Protein 3HI2 (pdb70)

Secondary structure (DSSP, 8-state):
-B-TTTS-SBEEEEEEEEEEEETTEEEEEEEEEEEEESSSS-EEE-HHHHHHHHHHHHHHHHHHHT----/-EESS-SS-HHHHHHHHHTT-EEEEHHHHHHHHHTT--HHHHHHHHHT--GGGEEEEE--STTTT--EEEE--EETTEE--EEEEEETTEEEEEE--/-B-TTTSSSBEEEEEEEEE--EEEEEEEEEESSSS-EEE-HHHHHHHHHHHHHHHHHH-/-BSS-SS-HHHHHHHHHTT-EEEEHHHHHHHHHTT--HHHHHHHHHH--GGGEEEEE------EEEE--EETTEE--EEEEEETTEEEEE-

GO terms:
  GO:0005515 protein binding (F, IPI)
  GO:0042803 protein homodimerization activity (F, IDA)
  GO:0043565 sequence-specific DNA binding (F, IDA)
  GO:0006355 regulation of DNA-templated transcription (P, IMP)
  GO:0044010 single-species biofilm formation (P, IDA)

Nearest PDB structures (foldseek):
  3hi2-assembly1_B  TM=1.010E+00  e=3.540E-19  Escherichia coli K-12
  3hi2-assembly2_D  TM=9.977E-01  e=2.434E-15  Escherichia coli K-12
  3hi2-assembly2_D  TM=1.011E+00  e=3.649E-18  Escherichia coli K-12
  3hi2-assembly1_B  TM=9.977E-01  e=2.054E-15  Escherichia 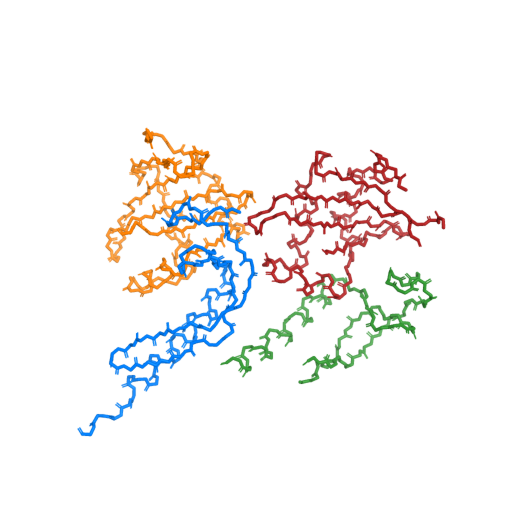coli K-12
  5fgo-assembly3_F  TM=7.637E-01  e=2.219E+00  Drosophila melanogaster

CATH classification: 3.10.20.860

B-factor: mean 16.91, std 6.76, range [2.0, 49.5]

Organism: Escherichia coli (strain K12) (NCBI:txid83333)

Sequence (317 aa):
MKCPVCHQGEMMVSGIKDIPYTFRGRKTVLKGIHGLYCVHCEESIMNKEESDAFMAQVKKAFRASVNAETVAMEKRTPHTRLSQVKKLVNAGQVRTTRSALLNADELGLDFDGMCNVIIGLSESDFYKSMTTYSDHHTIWQDVYRPRLVTGQVVYLKIITVIHDVLIVSFKEMKCPVCHQGEMVSGIKDIPYTVLKGIHGLYCVHCEESIMNKEESDAFMAQVKAFRASVNEKRTPHTRLSQVKKLVNAGQVRTTRSALLNADELGLDFDGMCNVIIGLSESDFYKSMTTHTIWQDVYRPRLVTGQVYLKITVIHDVLIVSF

Solvent-accessible surface area: 16563 Å² total; per-residue (Å²): 28,74,1,9,45,34,29,96,5,93,3,82,30,19,94,84,81,15,102,27,95,36,180,69,100,159,39,64,8,107,20,8,29,1,1,12,4,105,114,39,137,17,0,0,0,25,92,86,21,0,57,53,2,19,62,43,0,102,65,34,40,65,72,16,86,93,82,116,124,140,86,99,107,216,88,54,109,9,144,19,86,34,0,55,139,10,12,117,70,58,58,9,18,2,0,36,53,1,2,47,64,0,24,149,50,69,32,86,10,61,11,7,20,94,15,0,62,55,4,57,142,105,29,33,86,44,0,29,11,35,186,52,12,101,116,55,39,9,2,0,1,90,7,188,49,170,58,31,85,9,70,3,12,2,11,40,14,100,89,14,0,3,2,7,22,68,157,58,55,1,33,89,31,98,138,6,102,11,83,90,24,98,52,94,18,103,94,78,86,7,57,36,3,98,4,51,28,11,108,124,38,156,18,0,2,0,47,89,140,39,0,56,56,3,21,62,62,0,50,65,60,68,72,93,100,69,107,59,93,97,55,118,19,116,21,83,81,0,48,89,12,13,114,66,53,76,2,68,0,6,35,57,3,3,48,74,0,21,63,33,27,27,84,12,69,16,1,19,83,14,0,60,58,5,56,144,103,31,31,99,38,1,54,51,114,201,114,88,62,36,2,5,1,88,8,149,29,5,18,24,80,12,83,0,57,2,17,44,24,158,103,37,0,6,1,30,30

Foldseek 3Di:
DADPPPRPFFWAWDFDFDWDDDPHDIDTRGGQTFTAGPPDGDTDDDDVSVVSVVVSVVVVVVVVVPDDDD/DKDPDDPDPLVLVLVLLVVVLEDEDPQQQVVCVVLVAHPVRVSVVSNPDDPVQWDIWDDDPVGRVWIWTWGWDQDPSGTFIWTWTADPSHIYIYGDD/DADPPPRPFDWQWDFDFDPPVIRGGQTFTAGPPDGDTDDDPVRVVVVVVSVVVVVVVVD/DAAADPDDLVLVLVLLVVVQEDEDPVQQVVCVVVVAHPVNLSVVSVVDDPVQWDGWDDCPPWIWTWGWDQDPSGTDIKIWTADPSHIYIGD

InterPro domains:
  IPR001387 Cro/C1-type, helix-turn-helix domain [PS50943] (74-127)
  IPR001387 Cro/C1-type, helix-turn-helix domain [SM00530] (73-127)
  IPR001387 Cro/C1-type, helix-turn-helix domain [cd00093] (72-127)
  IPR010982 Lambda repressor-like, DNA-binding domain superfamily [G3DSA:1.10.260.40] (63-131)
  IPR010982 Lambda repressor-like, DNA-binding domain superfamily [SSF47413] (69-126)
  IPR022452 Antitoxin MqsA [TIGR03830] (3-131)
  IPR022453 Zinc finger, MqsA-type [TIGR03831] (3-47)
  IPR032758 Antitoxin MqsA/HigA-2 [PF15731] (1-131)
  IPR052359 Bacterial HTH-type regulators and antitoxins [PTHR36511] (16-131)

Structure (mmCIF, N/CA/C/O backbone):
data_3HI2
#
_entry.id   3HI2
#
_cell.length_a   63.234
_cell.length_b   63.234
_cell.length_c   194.886
_cell.angle_alpha   90.00
_cell.angle_beta   90.00
_cell.angle_gamma   90.00
#
_symmetry.space_group_name_H-M   'P 41 21 2'
#
loop_
_entity.id
_entity.type
_entity.pdbx_description
1 polymer 'HTH-type transcriptional regulator mqsA(ygiT)'
2 polymer 'Motility quorum-sensing regulator mqsR'
3 non-polymer 'ZINC ION'
4 non-polymer GLYCEROL
5 water water
#
loop_
_atom_site.group_PDB
_atom_site.id
_atom_site.type_symbol
_atom_site.label_atom_id
_atom_site.label_alt_id
_atom_site.label_comp_id
_atom_site.label_asym_id
_atom_site.label_entity_id
_atom_site.label_seq_id
_atom_site.pdbx_PDB_ins_code
_atom_site.Cartn_x
_atom_site.Cartn_y
_atom_site.Cartn_z
_atom_site.occupancy
_atom_site.B_iso_or_equiv
_atom_site.auth_seq_id
_atom_site.auth_comp_id
_atom_site.auth_asym_id
_atom_site.auth_atom_id
_atom_site.pdbx_PDB_model_num
ATOM 1 N N . MET A 1 1 ? -0.194 -28.802 -24.340 1.00 16.67 1 MET A N 1
ATOM 2 C CA . MET A 1 1 ? 0.342 -27.457 -24.661 1.00 16.93 1 MET A CA 1
ATOM 3 C C . MET A 1 1 ? 1.666 -27.246 -23.957 1.00 17.93 1 MET A C 1
ATOM 4 O O . MET A 1 1 ? 1.950 -27.899 -22.929 1.00 16.33 1 MET A O 1
ATOM 9 N N . LYS A 1 2 ? 2.437 -26.290 -24.478 1.00 16.83 2 LYS A N 1
ATOM 10 C CA . LYS A 1 2 ? 3.710 -25.892 -23.852 1.00 16.08 2 LYS A CA 1
ATOM 11 C C . LYS A 1 2 ? 3.471 -24.764 -22.880 1.00 13.72 2 LYS A C 1
ATOM 12 O O . LYS A 1 2 ? 2.519 -23.997 -23.020 1.00 15.72 2 LYS A O 1
ATOM 18 N N . CYS A 1 3 ? 4.307 -24.692 -21.857 1.00 15.46 3 CYS A N 1
ATOM 19 C CA . CYS A 1 3 ? 4.170 -23.660 -20.820 1.00 13.50 3 CYS A CA 1
ATOM 20 C C . CYS A 1 3 ? 4.211 -22.242 -21.423 1.00 14.55 3 CYS A C 1
ATOM 21 O O . CYS A 1 3 ? 5.057 -21.972 -22.275 1.00 14.93 3 CYS A O 1
ATOM 24 N N . PRO A 1 4 ? 3.267 -21.356 -21.019 1.00 16.50 4 PRO A N 1
ATOM 25 C CA . PRO A 1 4 ? 3.177 -19.972 -21.483 1.00 16.34 4 PRO A CA 1
ATOM 26 C C . PRO A 1 4 ? 4.264 -19.045 -20.997 1.00 15.25 4 PRO A C 1
ATOM 27 O O . PRO A 1 4 ? 4.354 -17.924 -21.506 1.00 17.16 4 PRO A O 1
ATOM 31 N N . VAL A 1 5 ? 5.016 -19.453 -19.979 1.00 13.78 5 VAL A N 1
ATOM 32 C CA . VAL A 1 5 ? 6.078 -18.641 -19.394 1.00 13.48 5 VAL A CA 1
ATOM 33 C C . VAL A 1 5 ? 7.463 -19.080 -19.862 1.00 12.77 5 VAL A C 1
ATOM 34 O O . VAL A 1 5 ? 8.214 -18.266 -20.398 1.00 12.23 5 VAL A O 1
ATOM 38 N N . CYS A 1 6 ? 7.820 -20.352 -19.674 1.00 11.74 6 CYS A N 1
ATOM 39 C CA . CYS A 1 6 ? 9.141 -20.807 -20.138 1.00 11.03 6 CYS A CA 1
ATOM 40 C C . CYS A 1 6 ? 9.162 -21.215 -21.626 1.00 10.13 6 CYS A C 1
ATOM 41 O O . CYS A 1 6 ? 10.215 -21.309 -22.233 1.00 10.74 6 CYS A O 1
ATOM 44 N N . HIS A 1 7 ? 7.985 -21.476 -22.192 1.00 12.95 7 HIS A N 1
ATOM 45 C CA . HIS A 1 7 ? 7.821 -21.939 -23.565 1.00 12.50 7 HIS A CA 1
ATOM 46 C C . HIS A 1 7 ? 8.480 -23.264 -23.925 1.00 12.49 7 HIS A C 1
ATOM 47 O O . HIS A 1 7 ? 8.673 -23.547 -25.107 1.00 12.68 7 HIS A O 1
ATOM 54 N N . GLN A 1 8 ? 8.802 -24.085 -22.942 1.00 14.36 8 GLN A N 1
ATOM 55 C CA . GLN A 1 8 ? 9.456 -25.361 -23.246 1.00 19.16 8 GLN A CA 1
ATOM 56 C C . GLN A 1 8 ? 8.714 -26.554 -22.725 1.00 20.66 8 GLN A C 1
ATOM 57 O O . GLN A 1 8 ? 8.517 -27.522 -23.441 1.00 22.98 8 GLN A O 1
ATOM 63 N N . GLY A 1 9 ? 8.371 -26.516 -21.443 1.00 21.29 9 GLY A N 1
ATOM 64 C CA . GLY A 1 9 ? 7.867 -27.708 -20.781 1.00 21.70 9 GLY A CA 1
ATOM 65 C C . GLY A 1 9 ? 6.463 -28.024 -21.249 1.00 21.58 9 GLY A C 1
ATOM 66 O O . GLY A 1 9 ? 5.639 -27.115 -21.377 1.00 18.23 9 GLY A O 1
ATOM 67 N N . GLU A 1 10 ? 6.190 -29.302 -21.517 1.00 20.22 10 GLU A N 1
ATOM 68 C CA . GLU A 1 10 ? 4.808 -29.710 -21.711 1.00 22.86 10 GLU A CA 1
ATOM 69 C C . GLU A 1 10 ? 4.073 -29.539 -20.374 1.00 21.89 10 GLU A C 1
ATOM 70 O O . GLU A 1 10 ? 4.665 -29.702 -19.305 1.00 24.46 10 GLU A O 1
ATOM 76 N N . MET A 1 11 ? 2.807 -29.149 -20.422 1.00 19.12 11 MET A N 1
ATOM 77 C CA A MET A 1 11 ? 1.988 -28.976 -19.216 0.50 19.37 11 MET A CA 1
ATOM 78 C CA B MET A 1 11 ? 2.045 -29.022 -19.198 0.50 19.30 11 MET A CA 1
ATOM 79 C C . MET A 1 11 ? 1.247 -30.287 -18.946 1.00 18.85 11 MET A C 1
ATOM 80 O O . MET A 1 11 ? 0.574 -30.787 -19.834 1.00 17.40 11 MET A O 1
ATOM 89 N N . VAL A 1 12 ? 1.340 -30.794 -17.716 1.00 18.45 12 VAL A N 1
ATOM 90 C CA . VAL A 1 12 ? 0.732 -32.071 -17.335 1.00 17.72 12 VAL A CA 1
ATOM 91 C C . VAL A 1 12 ? -0.214 -31.932 -16.126 1.00 16.43 12 VAL A C 1
ATOM 92 O O . VAL A 1 12 ? 0.155 -31.393 -15.068 1.00 12.77 12 VAL A O 1
ATOM 96 N N . SER A 1 13 ? -1.435 -32.441 -16.292 1.00 15.39 13 SER A N 1
ATOM 97 C CA . SER A 1 13 ? -2.451 -32.432 -15.234 1.00 16.28 13 SER A CA 1
ATOM 98 C C . SER A 1 13 ? -1.960 -33.152 -13.974 1.00 18.43 13 SER A C 1
ATOM 99 O O . SER A 1 13 ? -1.421 -34.257 -14.055 1.00 15.83 13 SER A O 1
ATOM 102 N N . GLY A 1 14 ? -2.167 -32.542 -12.808 1.00 18.18 14 GLY A N 1
ATOM 103 C CA . GLY A 1 14 ? -1.696 -33.147 -11.569 1.00 18.24 14 GLY A CA 1
ATOM 104 C C . GLY A 1 14 ? -2.029 -32.368 -10.317 1.00 17.08 14 GLY A C 1
ATOM 105 O O . GLY A 1 14 ? -2.831 -31.432 -10.349 1.00 16.74 14 GLY A O 1
ATOM 106 N N . ILE A 1 15 ? -1.406 -32.789 -9.222 1.00 16.96 15 ILE A N 1
ATOM 107 C CA . ILE A 1 15 ? -1.587 -32.222 -7.896 1.00 19.34 15 ILE A CA 1
ATOM 108 C C . ILE A 1 15 ? -0.210 -31.924 -7.356 1.00 19.43 15 ILE A C 1
ATOM 109 O O . ILE A 1 15 ? 0.694 -32.739 -7.525 1.00 20.52 15 ILE A O 1
ATOM 114 N N . LYS A 1 16 ? -0.048 -30.778 -6.698 1.00 16.92 16 LYS A N 1
ATOM 115 C CA . LYS A 1 16 ? 1.194 -30.449 -6.025 1.00 16.58 16 LYS A CA 1
ATOM 116 C C . LYS A 1 16 ? 0.903 -29.758 -4.693 1.00 17.67 16 LYS A C 1
ATOM 117 O O . LYS A 1 16 ? -0.137 -29.116 -4.528 1.00 17.36 16 LYS A O 1
ATOM 123 N N . ASP A 1 17 ? 1.846 -29.884 -3.767 1.00 16.81 17 ASP A N 1
ATOM 124 C CA . ASP A 1 17 ? 1.893 -29.083 -2.541 1.00 18.42 17 ASP A CA 1
ATOM 125 C C . ASP A 1 17 ? 2.737 -27.849 -2.861 1.00 18.05 17 ASP A C 1
ATOM 126 O O . ASP A 1 17 ? 3.868 -27.996 -3.275 1.00 20.91 17 ASP A O 1
ATOM 131 N N . ILE A 1 18 ? 2.189 -26.646 -2.696 1.00 12.76 18 ILE A N 1
ATOM 132 C CA . ILE A 1 18 ? 2.860 -25.435 -3.146 1.00 14.39 18 ILE A CA 1
ATOM 133 C C . ILE A 1 18 ? 3.274 -24.561 -1.976 1.00 15.34 18 ILE A C 1
ATOM 134 O O . ILE A 1 18 ? 2.410 -24.049 -1.252 1.00 13.52 18 ILE A O 1
ATOM 139 N N . PRO A 1 19 ? 4.587 -24.367 -1.800 1.00 16.15 19 PRO A N 1
ATOM 140 C CA . PRO A 1 19 ? 5.029 -23.420 -0.790 1.00 18.23 19 PRO A CA 1
ATOM 141 C C . PRO A 1 19 ? 4.526 -22.025 -1.067 1.00 15.01 19 PRO A C 1
ATOM 142 O O . PRO A 1 19 ? 4.480 -21.602 -2.216 1.00 17.58 19 PRO A O 1
ATOM 146 N N . TYR A 1 20 ? 4.197 -21.320 0.006 1.00 15.52 20 TYR A N 1
ATOM 147 C CA . TYR A 1 20 ? 3.697 -19.974 -0.051 1.00 15.32 20 TYR A CA 1
ATOM 148 C C . TYR A 1 20 ? 4.175 -19.198 1.184 1.00 15.34 20 TYR A C 1
ATOM 149 O O . TYR A 1 20 ? 4.053 -19.673 2.304 1.00 14.92 20 TYR A O 1
ATOM 158 N N . THR A 1 21 ? 4.723 -18.011 0.971 1.00 14.29 21 THR A N 1
ATOM 159 C CA . THR A 1 21 ? 5.190 -17.181 2.056 1.00 14.79 21 THR A CA 1
ATOM 160 C C . THR A 1 21 ? 4.423 -15.861 2.046 1.00 14.44 21 THR A C 1
ATOM 161 O O . THR A 1 21 ? 4.021 -15.355 0.986 1.00 13.83 21 THR A O 1
ATOM 165 N N . PHE A 1 22 ? 4.191 -15.324 3.231 1.00 14.39 22 PHE A N 1
ATOM 166 C CA . PHE A 1 22 ? 3.411 -14.100 3.393 1.00 13.34 22 PHE A CA 1
ATOM 167 C C . PHE A 1 22 ? 3.821 -13.435 4.671 1.00 12.73 22 PHE A C 1
ATOM 168 O O . PHE A 1 22 ? 3.700 -14.036 5.739 1.00 10.00 22 PHE A O 1
ATOM 176 N N . ARG A 1 23 ? 4.342 -12.213 4.567 1.00 12.08 23 ARG A N 1
ATOM 177 C CA . ARG A 1 23 ? 4.719 -11.389 5.708 1.00 14.06 23 ARG A CA 1
ATOM 178 C C . ARG A 1 23 ? 5.555 -12.094 6.756 1.00 16.88 23 ARG A C 1
ATOM 179 O O . ARG A 1 23 ? 5.257 -12.053 7.965 1.00 16.94 23 ARG A O 1
ATOM 187 N N . GLY A 1 24 ? 6.604 -12.747 6.276 1.00 17.59 24 GLY A N 1
ATOM 188 C CA . GLY A 1 24 ? 7.557 -13.417 7.154 1.00 19.13 24 GLY A CA 1
ATOM 189 C C . GLY A 1 24 ? 7.038 -14.716 7.730 1.00 16.28 24 GLY A C 1
ATOM 190 O O . GLY A 1 24 ? 7.586 -15.210 8.708 1.00 16.39 24 GLY A O 1
ATOM 191 N N . ARG A 1 25 ? 5.968 -15.262 7.147 1.00 14.56 25 ARG A N 1
ATOM 192 C CA . ARG A 1 25 ? 5.448 -16.554 7.580 1.00 13.90 25 ARG A CA 1
ATOM 193 C C . ARG A 1 25 ? 5.269 -17.400 6.355 1.00 14.37 25 ARG A C 1
ATOM 194 O O . ARG A 1 25 ? 5.237 -16.879 5.237 1.00 15.30 25 ARG A O 1
ATOM 202 N N . LYS A 1 26 ? 5.180 -18.704 6.553 1.00 12.23 26 LYS A N 1
ATOM 203 C CA . LYS A 1 26 ? 5.066 -19.602 5.438 1.00 13.49 26 LYS A CA 1
ATOM 204 C C . LYS A 1 26 ? 4.223 -20.813 5.744 1.00 12.68 26 LYS A C 1
ATOM 205 O O . LYS A 1 26 ? 4.009 -21.159 6.903 1.00 12.57 26 LYS A O 1
ATOM 211 N N . THR A 1 27 ? 3.734 -21.412 4.658 1.00 13.95 27 THR A N 1
ATOM 212 C CA . THR A 1 27 ? 2.877 -22.564 4.686 1.00 15.43 27 THR A CA 1
ATOM 213 C C . THR A 1 27 ? 3.159 -23.397 3.437 1.00 14.50 27 THR A C 1
ATOM 214 O O . THR A 1 27 ? 3.931 -23.006 2.563 1.00 14.27 27 THR A O 1
ATOM 218 N N . VAL A 1 28 ? 2.515 -24.537 3.351 1.00 14.53 28 VAL A N 1
ATOM 219 C CA . VAL A 1 28 ? 2.475 -25.280 2.107 1.00 16.12 28 VAL A CA 1
ATOM 220 C C . VAL A 1 28 ? 1.013 -25.483 1.818 1.00 16.02 28 VAL A C 1
ATOM 221 O O . VAL A 1 28 ? 0.297 -26.004 2.644 1.00 18.41 28 VAL A O 1
ATOM 225 N N . LEU A 1 29 ? 0.582 -25.039 0.654 1.00 14.86 29 LEU A N 1
ATOM 226 C CA . LEU A 1 29 ? -0.788 -25.151 0.221 1.00 16.28 29 LEU A CA 1
ATOM 227 C C . LEU A 1 29 ? -0.951 -26.560 -0.357 1.00 16.56 29 LEU A C 1
ATOM 228 O O . LEU A 1 29 ? -0.315 -26.909 -1.346 1.00 17.32 29 LEU A O 1
ATOM 233 N N . LYS A 1 30 ? -1.790 -27.358 0.287 1.00 17.58 30 LYS A N 1
ATOM 234 C CA . LYS A 1 30 ? -1.879 -28.804 0.017 1.00 18.84 30 LYS A CA 1
ATOM 235 C C . LYS A 1 30 ? -2.855 -29.164 -1.078 1.00 16.59 30 LYS A C 1
ATOM 236 O O . LYS A 1 30 ? -3.950 -28.590 -1.170 1.00 18.13 30 LYS A O 1
ATOM 242 N N . GLY A 1 31 ? -2.452 -30.123 -1.907 1.00 19.79 31 GLY A N 1
ATOM 243 C CA . GLY A 1 31 ? -3.323 -30.710 -2.928 1.00 19.70 31 GLY A CA 1
ATOM 244 C C . GLY A 1 31 ? -3.897 -29.731 -3.926 1.00 19.05 31 GLY A C 1
ATOM 245 O O . GLY A 1 31 ? -5.100 -29.783 -4.226 1.00 18.21 31 GLY A O 1
ATOM 246 N N . ILE A 1 32 ? -3.052 -28.838 -4.440 1.00 14.05 32 ILE A N 1
ATOM 247 C CA . ILE A 1 32 ? -3.460 -27.892 -5.454 1.00 13.97 32 ILE A CA 1
ATOM 248 C C . ILE A 1 32 ? -3.500 -28.607 -6.792 1.00 16.01 32 ILE A C 1
ATOM 249 O O . ILE A 1 32 ? -2.464 -29.037 -7.344 1.00 13.48 32 ILE A O 1
ATOM 254 N N . HIS A 1 33 ? -4.708 -28.677 -7.330 1.00 13.83 33 HIS A N 1
ATOM 255 C CA . HIS A 1 33 ? -4.916 -29.206 -8.646 1.00 14.98 33 HIS A CA 1
ATOM 256 C C . HIS A 1 33 ? -4.653 -28.182 -9.782 1.00 12.39 33 HIS A C 1
ATOM 257 O O . HIS A 1 33 ? -5.064 -27.020 -9.701 1.00 14.39 33 HIS A O 1
ATOM 264 N N . GLY A 1 34 ? -3.990 -28.629 -10.841 1.00 11.82 34 GLY A N 1
ATOM 265 C CA . GLY A 1 34 ? -3.766 -27.816 -12.041 1.00 12.11 34 GLY A CA 1
ATOM 266 C C . GLY A 1 34 ? -2.986 -28.518 -13.131 1.00 10.55 34 GLY A C 1
ATOM 267 O O . GLY A 1 34 ? -2.745 -29.733 -13.059 1.00 12.31 34 GLY A O 1
ATOM 268 N N . LEU A 1 35 ? -2.630 -27.758 -14.168 1.00 13.10 35 LEU A N 1
ATOM 269 C CA . LEU A 1 35 ? -1.779 -28.221 -15.246 1.00 13.16 35 LEU A CA 1
ATOM 270 C C . LEU A 1 35 ? -0.399 -27.680 -14.979 1.00 11.59 35 LEU A C 1
ATOM 271 O O . LEU A 1 35 ? -0.240 -26.473 -15.044 1.00 13.70 35 LEU A O 1
ATOM 276 N N . TYR A 1 36 ? 0.579 -28.548 -14.721 1.00 10.92 36 TYR A N 1
ATOM 277 C CA . TYR A 1 36 ? 1.872 -28.157 -14.202 1.00 11.87 36 TYR A CA 1
ATOM 278 C C . TYR A 1 36 ? 2.944 -28.274 -15.275 1.00 13.91 36 TYR A C 1
ATOM 279 O O . TYR A 1 36 ? 3.053 -29.301 -15.926 1.00 10.76 36 TYR A O 1
ATOM 288 N N . CYS A 1 37 ? 3.716 -27.204 -15.474 1.00 12.74 37 CYS A N 1
ATOM 289 C CA . CYS A 1 37 ? 4.883 -27.260 -16.341 1.00 12.56 37 CYS A CA 1
ATOM 290 C C . CYS A 1 37 ? 5.879 -28.290 -15.780 1.00 13.37 37 CYS A C 1
ATOM 291 O O . CYS A 1 37 ? 6.133 -28.315 -14.578 1.00 14.22 37 CYS A O 1
ATOM 294 N N . VAL A 1 38 ? 6.440 -29.130 -16.653 1.00 15.39 38 VAL A N 1
ATOM 295 C CA . VAL A 1 38 ? 7.464 -30.106 -16.247 1.00 16.29 38 VAL A CA 1
ATOM 296 C C . VAL A 1 38 ? 8.857 -29.470 -16.229 1.00 16.39 38 VAL A C 1
ATOM 297 O O . VAL A 1 38 ? 9.806 -30.092 -15.790 1.00 14.75 38 VAL A O 1
ATOM 301 N N . HIS A 1 39 ? 8.973 -28.225 -16.696 1.00 15.24 39 HIS A N 1
ATOM 302 C CA . HIS A 1 39 ? 10.287 -27.588 -16.816 1.00 13.95 39 HIS A CA 1
ATOM 303 C C . HIS A 1 39 ? 10.480 -26.474 -15.795 1.00 13.03 39 HIS A C 1
ATOM 304 O O . HIS A 1 39 ? 11.529 -26.396 -15.176 1.00 14.23 39 HIS A O 1
ATOM 311 N N . CYS A 1 40 ? 9.469 -25.630 -15.585 1.00 12.74 40 CYS A N 1
ATOM 312 C CA . CYS A 1 40 ? 9.552 -24.600 -14.570 1.00 12.58 40 CYS A CA 1
ATOM 313 C C . CYS A 1 40 ? 8.419 -24.823 -13.583 1.00 16.59 40 CYS A C 1
ATOM 314 O O . CYS A 1 40 ? 7.684 -25.830 -13.656 1.00 17.26 40 CYS A O 1
ATOM 317 N N . GLU A 1 41 ? 8.258 -23.910 -12.639 1.00 14.15 41 GLU A N 1
ATOM 318 C CA . GLU A 1 41 ? 7.275 -24.152 -11.604 1.00 13.67 41 GLU A CA 1
ATOM 319 C C . GLU A 1 41 ? 5.871 -23.587 -11.919 1.00 11.88 41 GLU A C 1
ATOM 320 O O . GLU A 1 41 ? 4.965 -23.690 -11.104 1.00 10.60 41 GLU A O 1
ATOM 326 N N . GLU A 1 42 ? 5.682 -23.038 -13.117 1.00 8.76 42 GLU A N 1
ATOM 327 C CA . GLU A 1 42 ? 4.386 -22.474 -13.478 1.00 12.15 42 GLU A CA 1
ATOM 328 C C . GLU A 1 42 ? 3.296 -23.555 -13.577 1.00 10.72 42 GLU A C 1
ATOM 329 O O . GLU A 1 42 ? 3.564 -24.724 -13.842 1.00 11.44 42 GLU A O 1
ATOM 335 N N . SER A 1 43 ? 2.074 -23.136 -13.358 1.00 11.72 43 SER A N 1
ATOM 336 C CA . SER A 1 43 ? 0.887 -23.970 -13.576 1.00 10.89 43 SER A CA 1
ATOM 337 C C . SER A 1 43 ? -0.259 -23.157 -14.183 1.00 12.11 43 SER A C 1
ATOM 338 O O . SER A 1 43 ? -0.243 -21.930 -14.185 1.00 10.77 43 SER A O 1
ATOM 341 N N . ILE A 1 44 ? -1.246 -23.861 -14.719 1.00 12.28 44 ILE A N 1
ATOM 342 C CA . ILE A 1 44 ? -2.416 -23.233 -15.305 1.00 11.23 44 ILE A CA 1
ATOM 343 C C . ILE A 1 44 ? -3.612 -23.811 -14.589 1.00 10.59 44 ILE A C 1
ATOM 344 O O . ILE A 1 44 ? -3.668 -25.010 -14.307 1.00 11.61 44 ILE A O 1
ATOM 349 N N . MET A 1 45 ? -4.559 -22.953 -14.263 1.00 11.96 45 MET A N 1
ATOM 350 C CA . MET A 1 45 ? -5.722 -23.375 -13.510 1.00 10.86 45 MET A CA 1
ATOM 351 C C . MET A 1 45 ? -6.987 -22.764 -14.113 1.00 8.26 45 MET A C 1
ATOM 352 O O . MET A 1 45 ? -6.992 -21.619 -14.509 1.00 10.73 45 MET A O 1
ATOM 357 N N . ASN A 1 46 ? -8.051 -23.558 -14.104 1.00 10.95 46 ASN A N 1
ATOM 358 C CA . ASN A 1 46 ? -9.397 -23.106 -14.448 1.00 10.73 46 ASN A CA 1
ATOM 359 C C . ASN A 1 46 ? -10.040 -22.382 -13.275 1.00 9.73 46 ASN A C 1
ATOM 360 O O . ASN A 1 46 ? -9.410 -22.213 -12.221 1.00 10.11 46 ASN A O 1
ATOM 365 N N . LYS A 1 47 ? -11.299 -21.983 -13.431 1.00 12.10 47 LYS A N 1
ATOM 366 C CA . LYS A 1 47 ? -11.997 -21.206 -12.382 1.00 11.22 47 LYS A CA 1
ATOM 367 C C . LYS A 1 47 ? -12.076 -21.918 -11.040 1.00 10.85 47 LYS A C 1
ATOM 368 O O . LYS A 1 47 ? -11.721 -21.356 -10.005 1.00 10.97 47 LYS A O 1
ATOM 374 N N . GLU A 1 48 ? -12.529 -23.163 -11.040 1.00 10.40 48 GLU A N 1
ATOM 375 C CA . GLU A 1 48 ? -12.670 -23.910 -9.801 1.00 11.26 48 GLU A CA 1
ATOM 376 C C . GLU A 1 48 ? -11.356 -24.074 -9.087 1.00 10.99 48 GLU A C 1
ATOM 377 O O . GLU A 1 48 ? -11.264 -23.857 -7.878 1.00 10.51 48 GLU A O 1
ATOM 383 N N . GLU A 1 49 ? -10.334 -24.485 -9.827 1.00 11.48 49 GLU A N 1
ATOM 384 C CA . GLU A 1 49 ? -9.005 -24.647 -9.259 1.00 13.55 49 GLU A CA 1
ATOM 385 C C . GLU A 1 49 ? -8.449 -23.327 -8.728 1.00 12.53 49 GLU A C 1
ATOM 386 O O . GLU A 1 49 ? -7.842 -23.300 -7.674 1.00 10.47 49 GLU A O 1
ATOM 392 N N . SER A 1 50 ? -8.639 -22.249 -9.494 1.00 10.34 50 SER A N 1
ATOM 393 C CA . SER A 1 50 ? -8.132 -20.919 -9.136 1.00 10.71 50 SER A CA 1
ATOM 394 C C . SER A 1 50 ? -8.759 -20.425 -7.837 1.00 11.95 50 SER A C 1
ATOM 395 O O . SER A 1 50 ? -8.034 -19.984 -6.931 1.00 9.53 50 SER A O 1
ATOM 398 N N . ASP A 1 51 ? -10.092 -20.514 -7.762 1.00 13.03 51 ASP A N 1
ATOM 399 C CA . ASP A 1 51 ? -10.853 -20.109 -6.596 1.00 12.72 51 ASP A CA 1
ATOM 400 C C . ASP A 1 51 ? -10.395 -20.922 -5.359 1.00 14.36 51 ASP A C 1
ATOM 401 O O . ASP A 1 51 ? -10.206 -20.337 -4.312 1.00 11.89 51 ASP A O 1
ATOM 406 N N . ALA A 1 52 ? -10.199 -22.242 -5.493 1.00 14.57 52 ALA A N 1
ATOM 407 C CA . ALA A 1 52 ? -9.778 -23.076 -4.333 1.00 15.97 52 ALA A CA 1
ATOM 408 C C . ALA A 1 52 ? -8.358 -22.731 -3.852 1.00 13.58 52 ALA A C 1
ATOM 409 O O . ALA A 1 52 ? -8.096 -22.617 -2.642 1.00 14.63 52 ALA A O 1
ATOM 411 N N . PHE A 1 53 ? -7.454 -22.536 -4.801 1.00 11.98 53 PHE A N 1
ATOM 412 C CA . PHE A 1 53 ? -6.120 -22.006 -4.498 1.00 9.45 53 PHE A CA 1
ATOM 413 C C . PHE A 1 53 ? -6.178 -20.695 -3.744 1.00 11.83 53 PHE A C 1
ATOM 414 O O . PHE A 1 53 ? -5.557 -20.554 -2.664 1.00 15.81 53 PHE A O 1
ATOM 422 N N . MET A 1 54 ? -6.898 -19.722 -4.284 1.00 13.32 54 MET A N 1
ATOM 423 C CA . MET A 1 54 ? -6.933 -18.396 -3.657 1.00 14.47 54 MET A CA 1
ATOM 424 C C . MET A 1 54 ? -7.627 -18.434 -2.275 1.00 14.75 54 MET A C 1
ATOM 425 O O . MET A 1 54 ? -7.319 -17.601 -1.431 1.00 13.74 54 MET A O 1
ATOM 430 N N . ALA A 1 55 ? -8.539 -19.389 -2.060 1.00 12.71 55 ALA A N 1
ATOM 431 C CA . ALA A 1 55 ? -9.202 -19.538 -0.762 1.00 14.47 55 ALA A CA 1
ATOM 432 C C . ALA A 1 55 ? -8.194 -20.033 0.295 1.00 14.53 55 ALA A C 1
ATOM 433 O O . ALA A 1 55 ? -8.209 -19.599 1.441 1.00 17.83 55 ALA A O 1
ATOM 435 N N . GLN A 1 56 ? -7.303 -20.937 -0.103 1.00 14.51 56 GLN A N 1
ATOM 436 C CA . GLN A 1 56 ? -6.265 -21.390 0.804 1.00 14.14 56 GLN A CA 1
ATOM 437 C C . GLN A 1 56 ? -5.234 -20.306 1.047 1.00 13.80 56 GLN A C 1
ATOM 438 O O . GLN A 1 56 ? -4.804 -20.095 2.187 1.00 12.57 56 GLN A O 1
ATOM 444 N N . VAL A 1 57 ? -4.845 -19.610 -0.025 1.00 12.18 57 VAL A N 1
ATOM 445 C CA . VAL A 1 57 ? -3.966 -18.450 0.101 1.00 13.00 57 VAL A CA 1
ATOM 446 C C . VAL A 1 57 ? -4.580 -17.429 1.041 1.00 12.57 57 VAL A C 1
ATOM 447 O O . VAL A 1 57 ? -3.909 -16.908 1.955 1.00 12.06 57 VAL A O 1
ATOM 451 N N . LYS A 1 58 ? -5.844 -17.094 0.803 1.00 11.96 58 LYS A N 1
ATOM 452 C CA A LYS A 1 58 ? -6.508 -16.098 1.634 0.50 13.21 58 LYS A CA 1
ATOM 453 C CA B LYS A 1 58 ? -6.527 -16.101 1.635 0.50 13.17 58 LYS A CA 1
ATOM 454 C C . LYS A 1 58 ? -6.719 -16.587 3.069 1.00 11.93 58 LYS A C 1
ATOM 455 O O . LYS A 1 58 ? -6.573 -15.800 3.988 1.00 13.13 58 LYS A O 1
ATOM 466 N N . ALA A 1 59 ? -7.021 -17.882 3.271 1.00 13.19 59 ALA A N 1
ATOM 467 C CA . ALA A 1 59 ? -7.112 -18.419 4.650 1.00 13.88 59 ALA A CA 1
ATOM 468 C C . ALA A 1 59 ? -5.772 -18.264 5.404 1.00 13.12 59 ALA A C 1
ATOM 469 O O . ALA A 1 59 ? -5.731 -17.876 6.572 1.00 16.04 59 ALA A O 1
ATOM 471 N N . PHE A 1 60 ? -4.671 -18.587 4.749 1.00 13.58 60 PHE A N 1
ATOM 472 C CA . PHE A 1 60 ? -3.370 -18.424 5.364 1.00 12.04 60 PHE A CA 1
ATOM 473 C C . PHE A 1 60 ? -3.052 -16.960 5.663 1.00 12.91 60 PHE A C 1
ATOM 474 O O . PHE A 1 60 ? -2.575 -16.658 6.745 1.00 12.75 60 PHE A O 1
ATOM 482 N N . ARG A 1 61 ? -3.309 -16.038 4.724 1.00 10.08 61 ARG A N 1
ATOM 483 C CA . ARG A 1 61 ? -3.097 -14.632 5.021 1.00 11.27 61 ARG A CA 1
ATOM 484 C C . ARG A 1 61 ? -3.950 -14.157 6.192 1.00 12.57 61 ARG A C 1
ATOM 485 O O . ARG A 1 61 ? -3.481 -13.343 6.974 1.00 13.28 61 ARG A O 1
ATOM 493 N N . ALA A 1 62 ? -5.197 -14.634 6.302 1.00 11.34 62 ALA A N 1
ATOM 494 C CA . ALA A 1 62 ? -6.061 -14.279 7.448 1.00 13.08 62 ALA A CA 1
ATOM 495 C C . ALA A 1 62 ? -5.430 -14.702 8.769 1.00 10.21 62 ALA A C 1
ATOM 496 O O . ALA A 1 62 ? -5.463 -13.942 9.728 1.00 9.16 62 ALA A O 1
ATOM 498 N N . SER A 1 63 ? -4.871 -15.914 8.800 1.00 9.18 63 SER A N 1
ATOM 499 C CA . SER A 1 63 ? -4.185 -16.456 9.962 1.00 11.51 63 SER A CA 1
ATOM 500 C C . SER A 1 63 ? -2.952 -15.619 10.358 1.00 9.80 63 SER A C 1
ATOM 501 O O . SER A 1 63 ? -2.767 -15.284 11.528 1.00 10.92 63 SER A O 1
ATOM 504 N N . VAL A 1 64 ? -2.139 -15.253 9.378 1.00 8.86 64 VAL A N 1
ATOM 505 C CA . VAL A 1 64 ? -0.910 -14.494 9.636 1.00 8.06 64 VAL A CA 1
ATOM 506 C C . VAL A 1 64 ? -1.239 -13.081 10.126 1.00 8.15 64 VAL A C 1
ATOM 507 O O . VAL A 1 64 ? -0.619 -12.579 11.103 1.00 9.73 64 VAL A O 1
ATOM 511 N N . ASN A 1 65 ? -2.252 -12.462 9.525 1.00 9.85 65 ASN A N 1
ATOM 512 C CA . ASN A 1 65 ? -2.616 -11.087 9.882 1.00 8.47 65 ASN A CA 1
ATOM 513 C C . ASN A 1 65 ? -3.164 -10.956 11.293 1.00 10.77 65 ASN A C 1
ATOM 514 O O . ASN A 1 65 ? -2.994 -9.900 11.929 1.00 11.08 65 ASN A O 1
ATOM 519 N N . ALA A 1 66 ? -3.786 -12.022 11.807 1.00 8.37 66 ALA A N 1
ATOM 520 C CA . ALA A 1 66 ? -4.239 -12.056 13.204 1.00 7.35 66 ALA A CA 1
ATOM 521 C C . ALA A 1 66 ? -3.220 -12.504 14.275 1.00 8.96 66 ALA A C 1
ATOM 522 O O . ALA A 1 66 ? -3.509 -12.447 15.487 1.00 7.39 66 ALA A O 1
ATOM 524 N N . GLU A 1 67 ? -2.031 -12.901 13.842 1.00 8.64 67 GLU A N 1
ATOM 525 C CA . GLU A 1 67 ? -1.039 -13.559 14.693 1.00 10.31 67 GLU A CA 1
ATOM 526 C C . GLU A 1 67 ? -0.296 -12.534 15.524 1.00 10.71 67 GLU A C 1
ATOM 527 O O . GLU A 1 67 ? 0.116 -11.482 14.994 1.00 9.58 67 GLU A O 1
ATOM 533 N N . THR A 1 68 ? -0.130 -12.838 16.810 1.00 8.76 68 THR A N 1
ATOM 534 C CA . THR A 1 68 ? 0.618 -11.975 17.729 1.00 12.35 68 THR A CA 1
ATOM 535 C C . THR A 1 68 ? 2.098 -11.950 17.359 1.00 13.13 68 THR A C 1
ATOM 536 O O . THR A 1 68 ? 2.669 -12.976 16.989 1.00 8.61 68 THR A O 1
ATOM 540 N N . VAL A 1 69 ? 2.710 -10.777 17.437 1.00 13.83 69 VAL A N 1
ATOM 541 C CA . VAL A 1 69 ? 4.174 -10.672 17.441 1.00 17.05 69 VAL A CA 1
ATOM 542 C C . VAL A 1 69 ? 4.599 -10.385 18.867 1.00 18.02 69 VAL A C 1
ATOM 543 O O . VAL A 1 69 ? 4.136 -9.423 19.459 1.00 19.04 69 VAL A O 1
ATOM 547 N N . ALA A 1 70 ? 5.450 -11.238 19.438 1.00 23.04 70 ALA A N 1
ATOM 548 C CA . ALA A 1 70 ? 5.858 -11.114 20.846 1.00 26.07 70 ALA A CA 1
ATOM 549 C C . ALA A 1 70 ? 7.070 -10.202 20.998 1.00 27.20 70 ALA A C 1
ATOM 550 O O . ALA A 1 70 ? 7.324 -9.361 20.137 1.00 30.13 70 ALA A O 1
ATOM 552 N N . MET B 2 4 ? 9.431 -12.206 -35.321 1.00 17.42 1 MET B N 1
ATOM 553 C CA . MET B 2 4 ? 8.755 -12.923 -34.200 1.00 17.63 1 MET B CA 1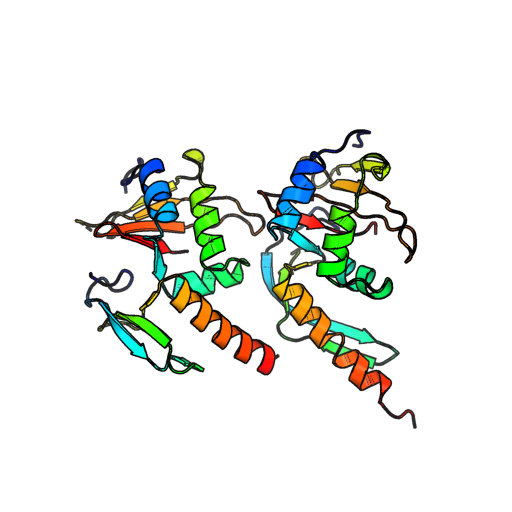
ATOM 554 C C . MET B 2 4 ? 7.677 -12.067 -33.546 1.00 16.91 1 MET B C 1
ATOM 555 O O . MET B 2 4 ? 7.172 -12.422 -32.472 1.00 16.43 1 MET B O 1
ATOM 560 N N . GLU B 2 5 ? 7.310 -10.963 -34.187 1.00 16.53 2 GLU B N 1
ATOM 561 C CA . GLU B 2 5 ? 6.211 -10.115 -33.699 1.00 17.68 2 GLU B CA 1
ATOM 562 C C . GLU B 2 5 ? 5.350 -9.626 -34.834 1.00 17.09 2 GLU B C 1
ATOM 563 O O . GLU B 2 5 ? 5.849 -9.376 -35.926 1.00 13.17 2 GLU B O 1
ATOM 569 N N . LYS B 2 6 ? 4.053 -9.480 -34.563 1.00 15.37 3 LYS B N 1
ATOM 570 C CA . LYS B 2 6 ? 3.119 -8.907 -35.531 1.00 17.41 3 LYS B CA 1
ATOM 571 C C . LYS B 2 6 ? 2.313 -7.772 -34.899 1.00 18.01 3 LYS B C 1
ATOM 572 O O . LYS B 2 6 ? 2.136 -7.720 -33.663 1.00 16.59 3 LYS B O 1
ATOM 578 N N . ARG B 2 7 ? 1.800 -6.891 -35.758 1.00 17.04 4 ARG B N 1
ATOM 579 C CA . ARG B 2 7 ? 1.027 -5.718 -35.328 1.00 17.82 4 ARG B CA 1
ATOM 580 C C . ARG B 2 7 ? -0.467 -5.988 -35.400 1.00 17.78 4 ARG B C 1
ATOM 581 O O . ARG B 2 7 ? -1.266 -5.060 -35.210 1.00 15.89 4 ARG B O 1
ATOM 589 N N . THR B 2 8 ? -0.843 -7.223 -35.728 1.00 18.11 5 THR B N 1
ATOM 590 C CA . THR B 2 8 ? -2.247 -7.654 -35.703 1.00 19.82 5 THR B CA 1
ATOM 591 C C . THR B 2 8 ? -2.443 -8.820 -34.721 1.00 18.13 5 THR B C 1
ATOM 592 O O . THR B 2 8 ? -1.552 -9.646 -34.552 1.00 16.07 5 THR B O 1
ATOM 596 N N . PRO B 2 9 ? -3.617 -8.894 -34.053 1.00 19.78 6 PRO B N 1
ATOM 597 C CA . PRO B 2 9 ? -3.838 -9.988 -33.098 1.00 18.93 6 PRO B CA 1
ATOM 598 C C . PRO B 2 9 ? -3.970 -11.339 -33.796 1.00 20.47 6 PRO B C 1
ATOM 599 O O . PRO B 2 9 ? -4.459 -11.402 -34.928 1.00 19.42 6 PRO B O 1
ATOM 603 N N . HIS B 2 10 ? -3.491 -12.401 -33.150 1.00 17.81 7 HIS B N 1
ATOM 604 C CA . HIS B 2 10 ? -3.623 -13.751 -33.688 1.00 18.15 7 HIS B CA 1
ATOM 605 C C . HIS B 2 10 ? -5.059 -14.291 -33.620 1.00 19.76 7 HIS B C 1
ATOM 606 O O . HIS B 2 10 ? -5.508 -15.007 -34.521 1.00 15.58 7 HIS B O 1
ATOM 613 N N . THR B 2 11 ? -5.772 -13.961 -32.540 1.00 20.13 8 THR B N 1
ATOM 614 C CA . THR B 2 11 ? -7.156 -14.372 -32.378 1.00 18.92 8 THR B CA 1
ATOM 615 C C . THR B 2 11 ? -8.040 -13.128 -32.393 1.00 17.47 8 THR B C 1
ATOM 616 O O . THR B 2 11 ? -7.764 -12.147 -31.694 1.00 15.24 8 THR B O 1
ATOM 620 N N . ARG B 2 12 ? -9.105 -13.162 -33.183 1.00 15.64 9 ARG B N 1
ATOM 621 C CA . ARG B 2 12 ? -10.045 -12.052 -33.228 1.00 14.52 9 ARG B CA 1
ATOM 622 C C . ARG B 2 12 ? -10.651 -11.868 -31.844 1.00 12.23 9 ARG B C 1
ATOM 623 O O . ARG B 2 12 ? -11.019 -12.831 -31.164 1.00 13.72 9 ARG B O 1
ATOM 631 N N . LEU B 2 13 ? -10.737 -10.616 -31.429 1.00 11.50 10 LEU B N 1
ATOM 632 C CA . LEU B 2 13 ? -11.203 -10.275 -30.095 1.00 16.47 10 LEU B CA 1
ATOM 633 C C . LEU B 2 13 ? -12.627 -10.791 -29.835 1.00 15.03 10 LEU B C 1
ATOM 634 O O . LEU B 2 13 ? -12.916 -11.163 -28.714 1.00 12.84 10 LEU B O 1
ATOM 639 N N . SER B 2 14 ? -13.475 -10.856 -30.876 1.00 15.46 11 SER B N 1
ATOM 640 C CA . SER B 2 14 ? -14.844 -11.423 -30.766 1.00 15.31 11 SER B CA 1
ATOM 641 C C . SER B 2 14 ? -14.816 -12.896 -30.334 1.00 14.89 11 SER B C 1
ATOM 642 O O . SER B 2 14 ? -15.628 -13.340 -29.504 1.00 15.69 11 SER B O 1
ATOM 645 N N . GLN B 2 15 ? -13.838 -13.624 -30.841 1.00 14.15 12 GLN B N 1
ATOM 646 C CA . GLN B 2 15 ? -13.650 -15.020 -30.471 1.00 15.72 12 GLN B CA 1
ATOM 647 C C . GLN B 2 15 ? -13.087 -15.168 -29.057 1.00 13.25 12 GLN B C 1
ATOM 648 O O . GLN B 2 15 ? -13.511 -16.064 -28.332 1.00 12.86 12 GLN B O 1
ATOM 654 N N . VAL B 2 16 ? -12.139 -14.311 -28.679 1.00 13.27 13 VAL B N 1
ATOM 655 C CA . VAL B 2 16 ? -11.666 -14.216 -27.273 1.00 13.13 13 VAL B CA 1
ATOM 656 C C . VAL B 2 16 ? -12.827 -14.053 -26.287 1.00 10.81 13 VAL B C 1
ATOM 657 O O . VAL B 2 16 ? -12.921 -14.777 -25.298 1.00 12.56 13 VAL B O 1
ATOM 661 N N . LYS B 2 17 ? -13.714 -13.103 -26.571 1.00 11.51 14 LYS B N 1
ATOM 662 C CA . LYS B 2 17 ? -14.825 -12.833 -25.677 1.00 11.48 14 LYS B CA 1
ATOM 663 C C . LYS B 2 17 ? -15.848 -13.927 -25.669 1.00 13.99 14 LYS B C 1
ATOM 664 O O . LYS B 2 17 ? -16.461 -14.178 -24.633 1.00 12.88 14 LYS B O 1
ATOM 670 N N . LYS B 2 18 ? -16.011 -14.602 -26.797 1.00 15.70 15 LYS B N 1
ATOM 671 C CA . LYS B 2 18 ? -16.935 -15.717 -26.863 1.00 16.15 15 LYS B CA 1
ATOM 672 C C . LYS B 2 18 ? -16.464 -16.844 -25.950 1.00 14.35 15 LYS B C 1
ATOM 673 O O . LYS B 2 18 ? -17.264 -17.438 -25.233 1.00 12.90 15 LYS B O 1
ATOM 679 N N . LEU B 2 19 ? -15.163 -17.109 -25.963 1.00 12.30 16 LEU B N 1
ATOM 680 C CA . LEU B 2 19 ? -14.593 -18.159 -25.129 1.00 13.22 16 LEU B CA 1
ATOM 681 C C . LEU B 2 19 ? -14.769 -17.834 -23.658 1.00 10.89 16 LEU B C 1
ATOM 682 O O . LEU B 2 19 ? -15.222 -18.681 -22.877 1.00 11.86 16 LEU B O 1
ATOM 687 N N . VAL B 2 20 ? -14.425 -16.604 -23.289 1.00 10.48 17 VAL B N 1
ATOM 688 C CA . VAL B 2 20 ? -14.558 -16.136 -21.921 1.00 12.90 17 VAL B CA 1
ATOM 689 C C . VAL B 2 20 ? -16.018 -16.142 -21.463 1.00 13.07 17 VAL B C 1
ATOM 690 O O . VAL B 2 20 ? -16.342 -16.665 -20.397 1.00 13.69 17 VAL B O 1
ATOM 694 N N . ASN B 2 21 ? -16.900 -15.594 -22.285 1.00 12.47 18 ASN B N 1
ATOM 695 C CA . ASN B 2 21 ? -18.321 -15.696 -22.015 1.00 13.92 18 ASN B CA 1
ATOM 696 C C . ASN B 2 21 ? -18.889 -17.128 -21.960 1.00 15.08 18 ASN B C 1
ATOM 697 O O . ASN B 2 21 ? -19.927 -17.300 -21.368 1.00 17.15 18 ASN B O 1
ATOM 702 N N . ALA B 2 22 ? -18.203 -18.120 -22.538 1.00 14.63 19 ALA B N 1
ATOM 703 C CA . ALA B 2 22 ? -18.576 -19.531 -22.389 1.00 16.51 19 ALA B CA 1
ATOM 704 C C . ALA B 2 22 ? -17.843 -20.246 -21.254 1.00 15.53 19 ALA B C 1
ATOM 705 O O . ALA B 2 22 ? -18.030 -21.442 -21.045 1.00 16.17 19 ALA B O 1
ATOM 707 N N . GLY B 2 23 ? -17.035 -19.511 -20.504 1.00 17.65 20 GLY B N 1
ATOM 708 C CA . GLY B 2 23 ? -16.291 -20.084 -19.388 1.00 16.64 20 GLY B CA 1
ATOM 709 C C . GLY B 2 23 ? -15.096 -20.911 -19.831 1.00 16.26 20 GLY B C 1
ATOM 710 O O . GLY B 2 23 ? -14.559 -21.676 -19.039 1.00 15.98 20 GLY B O 1
ATOM 711 N N . GLN B 2 24 ? -14.668 -20.757 -21.084 1.00 12.99 21 GLN B N 1
ATOM 712 C CA . GLN B 2 24 ? -13.627 -21.602 -21.652 1.00 15.03 21 GLN B CA 1
ATOM 713 C C . GLN B 2 24 ? -12.299 -20.842 -21.467 1.00 13.84 21 GLN B C 1
ATOM 714 O O . GLN B 2 24 ? -11.716 -20.345 -22.437 1.00 13.11 21 GLN B O 1
ATOM 720 N N . VAL B 2 25 ? -11.888 -20.718 -20.202 1.00 11.03 22 VAL B N 1
ATOM 721 C CA . VAL B 2 25 ? -10.781 -19.812 -19.794 1.00 11.91 22 VAL B CA 1
ATOM 722 C C . VAL B 2 25 ? -9.983 -20.459 -18.689 1.00 11.84 22 VAL B C 1
ATOM 723 O O . VAL B 2 25 ? -10.570 -21.027 -17.729 1.00 12.45 22 VAL B O 1
ATOM 727 N N . ARG B 2 26 ? -8.653 -20.391 -18.797 1.00 10.10 23 ARG B N 1
ATOM 728 C CA . ARG B 2 26 ? -7.782 -20.722 -17.664 1.00 10.99 23 ARG B CA 1
ATOM 729 C C . ARG B 2 26 ? -6.661 -19.693 -17.533 1.00 11.58 23 ARG B C 1
ATOM 730 O O . ARG B 2 26 ? -6.419 -18.921 -18.445 1.00 14.92 23 ARG B O 1
ATOM 738 N N . THR B 2 27 ? -6.017 -19.681 -16.378 1.00 8.70 24 THR B N 1
ATOM 739 C CA . THR B 2 27 ? -5.014 -18.652 -16.052 1.00 9.40 24 THR B CA 1
ATOM 740 C C . THR B 2 27 ? -3.794 -19.303 -15.442 1.00 7.82 24 THR B C 1
ATOM 741 O O . THR B 2 27 ? -3.863 -20.382 -14.903 1.00 10.62 24 THR B O 1
ATOM 745 N N . THR B 2 28 ? -2.643 -18.653 -15.541 1.00 11.54 25 THR B N 1
ATOM 746 C CA . THR B 2 28 ? -1.492 -19.177 -14.860 1.00 10.74 25 THR B CA 1
ATOM 747 C C . THR B 2 28 ? -1.580 -18.833 -13.367 1.00 9.80 25 THR B C 1
ATOM 748 O O . THR B 2 28 ? -2.241 -17.875 -12.985 1.00 11.86 25 THR B O 1
ATOM 752 N N . ARG B 2 29 ? -0.872 -19.582 -12.535 1.00 7.92 26 ARG B N 1
ATOM 753 C CA . ARG B 2 29 ? -0.826 -19.318 -11.102 1.00 8.67 26 ARG B CA 1
ATOM 754 C C . ARG B 2 29 ? -0.196 -17.940 -10.786 1.00 11.00 26 ARG B C 1
ATOM 755 O O . ARG B 2 29 ? -0.675 -17.205 -9.912 1.00 8.39 26 ARG B O 1
ATOM 763 N N . SER B 2 30 ? 0.852 -17.579 -11.528 1.00 9.29 27 SER B N 1
ATOM 764 C CA . SER B 2 30 ? 1.478 -16.285 -11.333 1.00 9.28 27 SER B CA 1
ATOM 765 C C . SER B 2 30 ? 0.505 -15.169 -11.689 1.00 6.30 27 SER B C 1
ATOM 766 O O . SER B 2 30 ? 0.463 -14.183 -10.974 1.00 8.34 27 SER B O 1
ATOM 769 N N . ALA B 2 31 ? -0.260 -15.298 -12.762 1.00 4.41 28 ALA B N 1
ATOM 770 C CA . ALA B 2 31 ? -1.215 -14.272 -13.148 1.00 8.12 28 ALA B CA 1
ATOM 771 C C . ALA B 2 31 ? -2.328 -14.089 -12.120 1.00 9.83 28 ALA B C 1
ATOM 772 O O . ALA B 2 31 ? -2.758 -12.960 -11.815 1.00 10.32 28 ALA B O 1
ATOM 774 N N . LEU B 2 32 ? -2.763 -15.209 -11.555 1.00 12.11 29 LEU B N 1
ATOM 775 C CA . LEU B 2 32 ? -3.764 -15.207 -10.507 1.00 11.92 29 LEU B CA 1
ATOM 776 C C . LEU B 2 32 ? -3.307 -14.413 -9.269 1.00 10.82 29 LEU B C 1
ATOM 777 O O . LEU B 2 32 ? -4.047 -13.550 -8.793 1.00 9.10 29 LEU B O 1
ATOM 782 N N . LEU B 2 33 ? -2.073 -14.628 -8.801 1.00 7.28 30 LEU B N 1
ATOM 783 C CA . LEU B 2 33 ? -1.548 -13.939 -7.651 1.00 8.93 30 LEU B CA 1
ATOM 784 C C . LEU B 2 33 ? -1.302 -12.468 -7.976 1.00 11.71 30 LEU B C 1
ATOM 785 O O . LEU B 2 33 ? -1.559 -11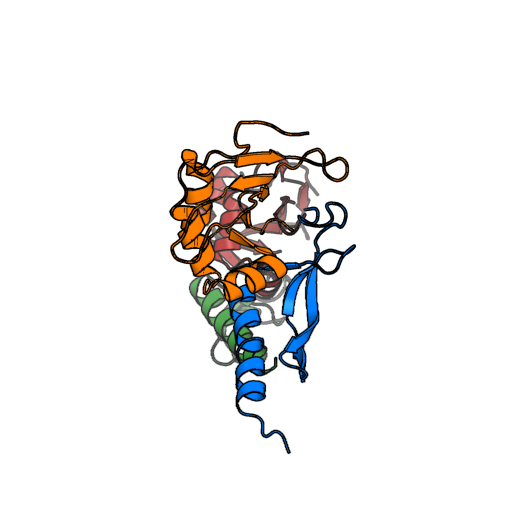.581 -7.177 1.00 10.51 30 LEU B O 1
ATOM 790 N N . ASN B 2 34 ? -0.832 -12.227 -9.181 1.00 8.88 31 ASN B N 1
ATOM 791 C CA . ASN B 2 34 ? -0.653 -10.882 -9.680 1.00 11.04 31 ASN B CA 1
ATOM 792 C C . ASN B 2 34 ? -1.976 -10.103 -9.732 1.00 10.97 31 ASN B C 1
ATOM 793 O O . ASN B 2 34 ? -2.081 -8.976 -9.266 1.00 9.15 31 ASN B O 1
ATOM 798 N N . ALA B 2 35 ? -2.991 -10.730 -10.303 1.00 9.09 32 ALA B N 1
ATOM 799 C CA . ALA B 2 35 ? -4.316 -10.109 -10.406 1.00 11.21 32 ALA B CA 1
ATOM 800 C C . ALA B 2 35 ? -4.861 -9.789 -8.991 1.00 10.41 32 ALA B C 1
ATOM 801 O O . ALA B 2 35 ? -5.462 -8.735 -8.764 1.00 11.75 32 ALA B O 1
ATOM 803 N N . ASP B 2 36 ? -4.631 -10.692 -8.059 1.00 10.58 33 ASP B N 1
ATOM 804 C CA . ASP B 2 36 ? -5.027 -10.482 -6.656 1.00 10.07 33 ASP B CA 1
ATOM 805 C C . ASP B 2 36 ? -4.446 -9.210 -6.042 1.00 10.50 33 ASP B C 1
ATOM 806 O O . ASP B 2 36 ? -5.110 -8.552 -5.239 1.00 9.90 33 ASP B O 1
ATOM 811 N N . GLU B 2 37 ? -3.191 -8.887 -6.376 1.00 12.63 34 GLU B N 1
ATOM 812 C CA . GLU B 2 37 ? -2.546 -7.652 -5.906 1.00 14.01 34 GLU B CA 1
ATOM 813 C C . GLU B 2 37 ? -3.310 -6.418 -6.408 1.00 13.99 34 GLU B C 1
ATOM 814 O O . GLU B 2 37 ? -3.287 -5.388 -5.765 1.00 13.44 34 GLU B O 1
ATOM 820 N N . LEU B 2 38 ? -3.963 -6.551 -7.554 1.00 11.68 35 LEU B N 1
ATOM 821 C CA . LEU B 2 38 ? -4.709 -5.477 -8.228 1.00 13.86 35 LEU B CA 1
ATOM 822 C C . LEU B 2 38 ? -6.177 -5.508 -7.847 1.00 14.07 35 LEU B C 1
ATOM 823 O O . LEU B 2 38 ? -6.978 -4.746 -8.372 1.00 14.32 35 LEU B O 1
ATOM 828 N N . GLY B 2 39 ? -6.518 -6.415 -6.940 1.00 13.78 36 GLY B N 1
ATOM 829 C CA . GLY B 2 39 ? -7.882 -6.556 -6.436 1.00 13.74 36 GLY B CA 1
ATOM 830 C C . GLY B 2 39 ? -8.787 -7.345 -7.356 1.00 12.05 36 GLY B C 1
ATOM 831 O O . GLY B 2 39 ? -10.003 -7.218 -7.256 1.00 14.48 36 GLY B O 1
ATOM 832 N N . LEU B 2 40 ? -8.213 -8.147 -8.238 1.00 11.27 37 LEU B N 1
ATOM 833 C CA . LEU B 2 40 ? -8.959 -8.939 -9.234 1.00 11.86 37 LEU B CA 1
ATOM 834 C C . LEU B 2 40 ? -8.883 -10.439 -8.966 1.00 13.25 37 LEU B C 1
ATOM 835 O O . LEU B 2 40 ? -7.768 -11.034 -8.867 1.00 12.12 37 LEU B O 1
ATOM 840 N N . ASP B 2 41 ? -10.038 -11.078 -8.839 1.00 10.99 38 ASP B N 1
ATOM 841 C CA . ASP B 2 41 ? -10.048 -12.556 -8.756 1.00 11.59 38 ASP B CA 1
ATOM 842 C C . ASP B 2 41 ? -10.182 -13.138 -10.162 1.00 10.29 38 ASP B C 1
ATOM 843 O O . ASP B 2 41 ? -10.060 -12.390 -11.112 1.00 12.86 38 ASP B O 1
ATOM 848 N N . PHE B 2 42 ? -10.408 -14.453 -10.295 1.00 11.26 39 PHE B N 1
ATOM 849 C CA . PHE B 2 42 ? -10.471 -15.104 -11.612 1.00 11.02 39 PHE B CA 1
ATOM 850 C C . PHE B 2 42 ? -11.551 -14.463 -12.442 1.00 8.25 39 PHE B C 1
ATOM 851 O O . PHE B 2 42 ? -11.360 -14.131 -13.617 1.00 11.44 39 PHE B O 1
ATOM 859 N N . ASP B 2 43 ? -12.711 -14.293 -11.824 1.00 8.65 40 ASP B N 1
ATOM 860 C CA . ASP B 2 43 ? -13.819 -13.610 -12.484 1.00 8.91 40 ASP B CA 1
ATOM 861 C C . ASP B 2 43 ? -13.462 -12.186 -12.860 1.00 9.24 40 ASP B C 1
ATOM 862 O O . ASP B 2 43 ? -13.874 -11.708 -13.899 1.00 9.92 40 ASP B O 1
ATOM 867 N N . GLY B 2 44 ? -12.744 -11.501 -11.975 1.00 10.36 41 GLY B N 1
ATOM 868 C CA . GLY B 2 44 ? -12.161 -10.192 -12.282 1.00 8.69 41 GLY B CA 1
ATOM 869 C C . GLY B 2 44 ? -11.354 -10.144 -13.581 1.00 8.44 41 GLY B C 1
ATOM 870 O O . GLY B 2 44 ? -11.523 -9.204 -14.357 1.00 9.62 41 GLY B O 1
ATOM 871 N N . MET B 2 45 ? -10.469 -11.119 -13.795 1.00 10.53 42 MET B N 1
ATOM 872 C CA . MET B 2 45 ? -9.661 -11.195 -15.007 1.00 10.98 42 MET B CA 1
ATOM 873 C C . MET B 2 45 ? -10.561 -11.374 -16.224 1.00 10.98 42 MET B C 1
ATOM 874 O O . MET B 2 45 ? -10.371 -10.728 -17.231 1.00 7.88 42 MET B O 1
ATOM 879 N N . CYS B 2 46 ? -11.561 -12.251 -16.113 1.00 9.44 43 CYS B N 1
ATOM 880 C CA . CYS B 2 46 ? -12.557 -12.404 -17.165 1.00 10.57 43 CYS B CA 1
ATOM 881 C C . CYS B 2 46 ? -13.302 -11.116 -17.505 1.00 8.76 43 CYS B C 1
ATOM 882 O O . CYS B 2 46 ? -13.538 -10.829 -18.676 1.00 10.86 43 CYS B O 1
ATOM 885 N N . ASN B 2 47 ? -13.710 -10.351 -16.496 1.00 9.06 44 ASN B N 1
ATOM 886 C CA . ASN B 2 47 ? -14.337 -9.065 -16.744 1.00 11.53 44 ASN B CA 1
ATOM 887 C C . ASN B 2 47 ? -13.411 -8.078 -17.444 1.00 13.80 44 ASN B C 1
ATOM 888 O O . ASN B 2 47 ? -13.859 -7.354 -18.336 1.00 11.99 44 ASN B O 1
ATOM 893 N N . VAL B 2 48 ? -12.111 -8.097 -17.101 1.00 10.58 45 VAL B N 1
ATOM 894 C CA . VAL B 2 48 ? -11.170 -7.243 -17.803 1.00 10.36 45 VAL B CA 1
ATOM 895 C C . VAL B 2 48 ? -11.088 -7.652 -19.278 1.00 9.59 45 VAL B C 1
ATOM 896 O O . VAL B 2 48 ? -11.074 -6.808 -20.150 1.00 10.55 45 VAL B O 1
ATOM 900 N N . ILE B 2 49 ? -11.045 -8.950 -19.541 1.00 11.47 46 ILE B N 1
ATOM 901 C CA . ILE B 2 49 ? -10.934 -9.426 -20.916 1.00 13.13 46 ILE B CA 1
ATOM 902 C C . ILE B 2 49 ? -12.185 -9.034 -21.730 1.00 11.98 46 ILE B C 1
ATOM 903 O O . ILE B 2 49 ? -12.090 -8.540 -22.881 1.00 10.53 46 ILE B O 1
ATOM 908 N N . ILE B 2 50 ? -13.361 -9.213 -21.132 1.00 11.90 47 ILE B N 1
ATOM 909 C CA . ILE B 2 50 ? -14.558 -8.808 -21.831 1.00 10.88 47 ILE B CA 1
ATOM 910 C C . ILE B 2 50 ? -14.711 -7.298 -21.947 1.00 10.11 47 ILE B C 1
ATOM 911 O O . ILE B 2 50 ? -15.442 -6.855 -22.790 1.00 15.34 47 ILE B O 1
ATOM 916 N N . GLY B 2 51 ? -13.984 -6.509 -21.159 1.00 12.01 48 GLY B N 1
ATOM 917 C CA . GLY B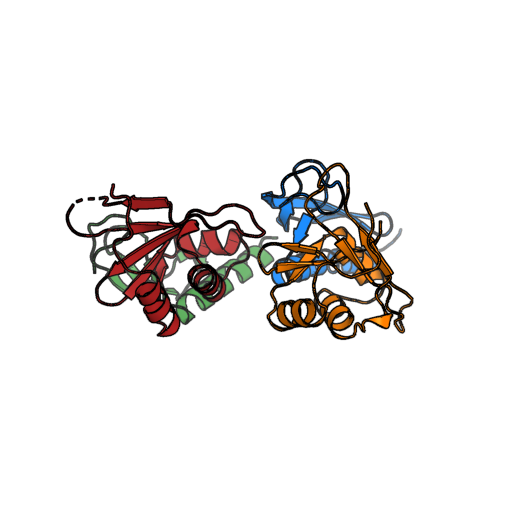 2 51 ? -13.941 -5.059 -21.368 1.00 13.98 48 GLY B CA 1
ATOM 918 C C . GLY B 2 51 ? -12.931 -4.542 -22.385 1.00 15.69 48 GLY B C 1
ATOM 919 O O . GLY B 2 51 ? -12.906 -3.347 -22.671 1.00 19.14 48 GLY B O 1
ATOM 920 N N . LEU B 2 52 ? -12.087 -5.419 -22.923 1.00 16.21 49 LEU B N 1
ATOM 921 C CA . LEU B 2 52 ? -11.084 -5.017 -23.919 1.00 17.06 49 LEU B CA 1
ATOM 922 C C . LEU B 2 52 ? -11.705 -4.445 -25.193 1.00 20.30 49 LEU B C 1
ATOM 923 O O . LEU B 2 52 ? -12.754 -4.924 -25.656 1.00 18.34 49 LEU B O 1
ATOM 928 N N . SER B 2 53 ? -11.041 -3.421 -25.739 1.00 20.23 50 SER B N 1
ATOM 929 C CA . SER B 2 53 ? -11.240 -2.987 -27.117 1.00 19.26 50 SER B CA 1
ATOM 930 C C . SER B 2 53 ? -10.020 -3.301 -27.982 1.00 17.37 50 SER B C 1
ATOM 931 O O . SER B 2 53 ? -8.915 -3.523 -27.474 1.00 13.27 50 SER B O 1
ATOM 934 N N . GLU B 2 54 ? -10.216 -3.256 -29.303 1.00 16.58 51 GLU B N 1
ATOM 935 C CA . GLU B 2 54 ? -9.116 -3.365 -30.274 1.00 15.93 51 GLU B CA 1
ATOM 936 C C . GLU B 2 54 ? -8.026 -2.341 -30.005 1.00 15.34 51 GLU B C 1
ATOM 937 O O . GLU B 2 54 ? -6.840 -2.630 -30.188 1.00 11.79 51 GLU B O 1
ATOM 943 N N . SER B 2 55 ? -8.422 -1.168 -29.512 1.00 13.30 52 SER B N 1
ATOM 944 C CA . SER B 2 55 ? -7.471 -0.128 -29.178 1.00 15.49 52 SER B CA 1
ATOM 945 C C . SER B 2 55 ? -6.542 -0.515 -28.000 1.00 16.82 52 SER B C 1
ATOM 946 O O . SER B 2 55 ? -5.517 0.142 -27.793 1.00 16.93 52 SER B O 1
ATOM 949 N N . ASP B 2 56 ? -6.901 -1.549 -27.225 1.00 15.21 53 ASP B N 1
ATOM 950 C CA . ASP B 2 56 ? -6.060 -1.997 -26.098 1.00 15.19 53 ASP B CA 1
ATOM 951 C C . ASP B 2 56 ? -4.940 -2.936 -26.541 1.00 13.30 53 ASP B C 1
ATOM 952 O O . ASP B 2 56 ? -4.070 -3.280 -25.752 1.00 12.52 53 ASP B O 1
ATOM 957 N N . PHE B 2 57 ? -4.983 -3.341 -27.797 1.00 14.24 54 PHE B N 1
ATOM 958 C CA . PHE B 2 57 ? -4.054 -4.285 -28.343 1.00 16.11 54 PHE B CA 1
ATOM 959 C C . PHE B 2 57 ? -2.715 -3.610 -28.469 1.00 15.88 54 PHE B C 1
ATOM 960 O O . PHE B 2 57 ? -2.610 -2.423 -28.828 1.00 13.81 54 PHE B O 1
ATOM 968 N N . TYR B 2 58 ? -1.692 -4.362 -28.111 1.00 13.79 55 TYR B N 1
ATOM 969 C CA . TYR B 2 58 ? -0.321 -3.889 -28.197 1.00 15.71 55 TYR B CA 1
ATOM 970 C C . TYR B 2 58 ? 0.424 -4.607 -29.325 1.00 15.79 55 TYR B C 1
ATOM 971 O O . TYR B 2 58 ? 0.889 -3.958 -30.246 1.00 14.57 55 TYR B O 1
ATOM 980 N N . LYS B 2 59 ? 0.543 -5.928 -29.230 1.00 13.93 56 LYS B N 1
ATOM 981 C CA . LYS B 2 59 ? 1.317 -6.716 -30.202 1.00 14.68 56 LYS B CA 1
ATOM 982 C C . LYS B 2 59 ? 1.054 -8.194 -29.992 1.00 14.14 56 LYS B C 1
ATOM 983 O O . LYS B 2 59 ? 0.605 -8.598 -28.922 1.00 12.41 56 LYS B O 1
ATOM 989 N N . SER B 2 60 ? 1.348 -8.985 -31.016 1.00 13.01 57 SER B N 1
ATOM 990 C CA . SER B 2 60 ? 1.317 -10.431 -30.924 1.00 14.40 57 SER B CA 1
ATOM 991 C C . SER B 2 60 ? 2.760 -10.901 -31.029 1.00 13.89 57 SER B C 1
ATOM 992 O O . SER B 2 60 ? 3.524 -10.378 -31.836 1.00 9.64 57 SER B O 1
ATOM 995 N N . MET B 2 61 ? 3.129 -11.907 -30.254 1.00 13.12 58 MET B N 1
ATOM 996 C CA . MET B 2 61 ? 4.513 -12.362 -30.285 1.00 15.30 58 MET B CA 1
ATOM 997 C C . MET B 2 61 ? 4.606 -13.861 -30.167 1.00 13.71 58 MET B C 1
ATOM 998 O O . MET B 2 61 ? 3.772 -14.508 -29.511 1.00 10.65 58 MET B O 1
ATOM 1003 N N . THR B 2 62 ? 5.633 -14.400 -30.798 1.00 12.26 59 THR B N 1
ATOM 1004 C CA . THR B 2 62 ? 5.990 -15.816 -30.687 1.00 12.40 59 THR B CA 1
ATOM 1005 C C . THR B 2 62 ? 7.410 -15.934 -30.149 1.00 12.10 59 THR B C 1
ATOM 1006 O O . THR B 2 62 ? 8.015 -14.938 -29.781 1.00 12.35 59 THR B O 1
ATOM 1010 N N . THR B 2 63 ? 7.941 -17.158 -30.089 1.00 10.48 60 THR B N 1
ATOM 1011 C CA . THR B 2 63 ? 9.246 -17.412 -29.506 1.00 11.91 60 THR B CA 1
ATOM 1012 C C . THR B 2 63 ? 9.999 -18.395 -30.366 1.00 10.81 60 THR B C 1
ATOM 1013 O O . THR B 2 63 ? 9.434 -18.971 -31.267 1.00 7.87 60 THR B O 1
ATOM 1017 N N . TYR B 2 64 ? 11.285 -18.569 -30.085 1.00 7.89 61 TYR B N 1
ATOM 1018 C CA . TYR B 2 64 ? 12.024 -19.626 -30.725 1.00 7.49 61 TYR B CA 1
ATOM 1019 C C . TYR B 2 64 ? 11.619 -20.970 -30.114 1.00 9.22 61 TYR B C 1
ATOM 1020 O O . TYR B 2 64 ? 11.463 -21.964 -30.825 1.00 8.48 61 TYR B O 1
ATOM 1029 N N . SER B 2 65 ? 11.399 -21.003 -28.808 1.00 8.22 62 SER B N 1
ATOM 1030 C CA . SER B 2 65 ? 11.045 -22.276 -28.152 1.00 9.09 62 SER B CA 1
ATOM 1031 C C . SER B 2 65 ? 9.684 -22.831 -28.595 1.00 11.85 62 SER B C 1
ATOM 1032 O O . SER B 2 65 ? 9.496 -24.035 -28.664 1.00 12.15 62 SER B O 1
ATOM 1035 N N . ASP B 2 66 ? 8.737 -21.963 -28.906 1.00 10.04 63 ASP B N 1
ATOM 1036 C CA . ASP B 2 66 ? 7.390 -22.415 -29.268 1.00 13.15 63 ASP B CA 1
ATOM 1037 C C . ASP B 2 66 ? 6.876 -21.578 -30.448 1.00 13.54 63 ASP B C 1
ATOM 1038 O O . ASP B 2 66 ? 5.921 -20.820 -30.333 1.00 13.79 63 ASP B O 1
ATOM 1043 N N . HIS B 2 67 ? 7.503 -21.798 -31.605 1.00 14.26 64 HIS B N 1
ATOM 1044 C CA A HIS B 2 67 ? 7.408 -20.901 -32.751 0.50 15.31 64 HIS B CA 1
ATOM 1045 C CA B HIS B 2 67 ? 7.384 -20.873 -32.725 0.50 15.33 64 HIS B CA 1
ATOM 1046 C C . HIS B 2 67 ? 6.032 -20.967 -33.421 1.00 17.16 64 HIS B C 1
ATOM 1047 O O . HIS B 2 67 ? 5.694 -20.115 -34.223 1.00 17.74 64 HIS B O 1
ATOM 1060 N N . THR B 2 68 ? 5.239 -21.983 -33.083 1.00 17.97 65 THR B N 1
ATOM 1061 C CA . THR B 2 68 ? 3.906 -22.114 -33.655 1.00 20.41 65 THR B CA 1
ATOM 1062 C C . THR B 2 68 ? 2.846 -21.413 -32.812 1.00 19.28 65 THR B C 1
ATOM 1063 O O . THR B 2 68 ? 1.744 -21.268 -33.267 1.00 21.11 65 THR B O 1
ATOM 1067 N N . ILE B 2 69 ? 3.167 -21.016 -31.580 1.00 17.65 66 ILE B N 1
ATOM 1068 C CA . ILE B 2 69 ? 2.188 -20.421 -30.662 1.00 16.36 66 ILE B CA 1
ATOM 1069 C C . ILE B 2 69 ? 2.399 -18.923 -30.551 1.00 16.36 66 ILE B C 1
ATOM 1070 O O . ILE B 2 69 ? 3.534 -18.442 -30.381 1.00 14.85 66 ILE B O 1
ATOM 1075 N N . TRP B 2 70 ? 1.292 -18.188 -30.650 1.00 15.48 67 TRP B N 1
ATOM 1076 C CA . TRP B 2 70 ? 1.286 -16.746 -30.562 1.00 15.47 67 TRP B CA 1
ATOM 1077 C C . TRP B 2 70 ? 0.574 -16.271 -29.296 1.00 16.61 67 TRP B C 1
ATOM 1078 O O . TRP B 2 70 ? -0.432 -16.832 -28.889 1.00 18.76 67 TRP B O 1
ATOM 1089 N N . GLN B 2 71 ? 1.116 -15.228 -28.679 1.00 15.12 68 GLN B N 1
ATOM 1090 C CA . GLN B 2 71 ? 0.503 -14.615 -27.520 1.00 15.60 68 GLN B CA 1
ATOM 1091 C C . GLN B 2 71 ? 0.155 -13.193 -27.873 1.00 14.70 68 GLN B C 1
ATOM 1092 O O . GLN B 2 71 ? 1.033 -12.408 -28.285 1.00 12.41 68 GLN B O 1
ATOM 1098 N N . ASP B 2 72 ? -1.124 -12.870 -27.701 1.00 9.78 69 ASP B N 1
ATOM 1099 C CA . ASP B 2 72 ? -1.639 -11.534 -27.969 1.00 11.88 69 ASP B CA 1
ATOM 1100 C C . ASP B 2 72 ? -1.529 -10.698 -26.693 1.00 11.51 69 ASP B C 1
ATOM 1101 O O . ASP B 2 72 ? -1.973 -11.108 -25.610 1.00 13.36 69 ASP B O 1
ATOM 1106 N N . VAL B 2 73 ? -0.895 -9.546 -26.811 1.00 10.47 70 VAL B N 1
ATOM 1107 C CA . VAL B 2 73 ? -0.656 -8.708 -25.651 1.00 10.75 70 VAL B CA 1
ATOM 1108 C C . VAL B 2 73 ? -1.592 -7.501 -25.716 1.00 10.72 70 VAL B C 1
ATOM 1109 O O . VAL B 2 73 ? -1.595 -6.763 -26.717 1.00 6.28 70 VAL B O 1
ATOM 1113 N N . TYR B 2 74 ? -2.341 -7.302 -24.636 1.00 10.33 71 TYR B N 1
ATOM 1114 C CA . TYR B 2 74 ? -3.249 -6.162 -24.446 1.00 10.48 71 TYR B CA 1
ATOM 1115 C C . TYR B 2 74 ? -2.879 -5.362 -23.232 1.00 10.78 71 TYR B C 1
ATOM 1116 O O . TYR B 2 74 ? -2.402 -5.919 -22.248 1.00 10.65 71 TYR B O 1
ATOM 1125 N N . ARG B 2 75 ? -3.098 -4.045 -23.281 1.00 8.37 72 ARG B N 1
ATOM 1126 C CA . ARG B 2 75 ? -2.755 -3.198 -22.151 1.00 8.88 72 ARG B CA 1
ATOM 1127 C C . ARG B 2 75 ? -3.888 -2.243 -21.721 1.00 10.23 72 ARG B C 1
ATOM 1128 O O . ARG B 2 75 ? -3.782 -1.011 -21.849 1.00 7.36 72 ARG B O 1
ATOM 1136 N N . PRO B 2 76 ? -4.960 -2.813 -21.158 1.00 11.58 73 PRO B N 1
ATOM 1137 C CA . PRO B 2 76 ? -6.134 -2.005 -20.757 1.00 12.14 73 PRO B CA 1
ATOM 1138 C C . PRO B 2 76 ? -5.783 -1.110 -19.569 1.00 13.36 73 PRO B C 1
ATOM 1139 O O . PRO B 2 76 ? -4.902 -1.451 -18.769 1.00 9.73 73 PRO B O 1
ATOM 1143 N N . ARG B 2 77 ? -6.421 0.048 -19.501 1.00 12.94 74 ARG B N 1
ATOM 1144 C CA . ARG B 2 77 ? -6.229 0.961 -18.414 1.00 13.56 74 ARG B CA 1
ATOM 1145 C C . ARG B 2 77 ? -7.444 0.761 -17.536 1.00 15.22 74 ARG B C 1
ATOM 1146 O O . ARG B 2 77 ? -8.579 0.985 -17.968 1.00 17.29 74 ARG B O 1
ATOM 1154 N N . LEU B 2 78 ? -7.194 0.324 -16.319 1.00 13.86 75 LEU B N 1
ATOM 1155 C CA . LEU B 2 78 ? -8.234 0.075 -15.335 1.00 15.18 75 LEU B CA 1
ATOM 1156 C C . LEU B 2 78 ? -8.106 1.061 -14.209 1.00 15.88 75 LEU B C 1
ATOM 1157 O O . LEU B 2 78 ? -7.041 1.680 -14.027 1.00 13.48 75 LEU B O 1
ATOM 1162 N N . VAL B 2 79 ? -9.179 1.170 -13.417 1.00 16.66 76 VAL B N 1
ATOM 1163 C CA . VAL B 2 79 ? -9.158 1.986 -12.225 1.00 16.74 76 VAL B CA 1
ATOM 1164 C C . VAL B 2 79 ? -7.986 1.499 -11.402 1.00 18.50 76 VAL B C 1
ATOM 1165 O O . VAL B 2 79 ? -7.296 2.285 -10.744 1.00 17.43 76 VAL B O 1
ATOM 1169 N N . THR B 2 80 ? -7.736 0.193 -11.448 1.00 20.71 77 THR B N 1
ATOM 1170 C CA . THR B 2 80 ? -6.647 -0.350 -10.648 1.00 22.61 77 THR B CA 1
ATOM 1171 C C . THR B 2 80 ? -5.254 -0.053 -11.207 1.00 24.99 77 THR B C 1
ATOM 1172 O O . THR B 2 80 ? -4.268 -0.227 -10.479 1.00 24.89 77 THR B O 1
ATOM 1176 N N . GLY B 2 81 ? -5.186 0.433 -12.461 1.00 23.09 78 GLY B N 1
ATOM 1177 C CA . GLY B 2 81 ? -3.935 0.803 -13.141 1.00 20.55 78 GLY B CA 1
ATOM 1178 C C . GLY B 2 81 ? -3.865 0.176 -14.534 1.00 18.82 78 GLY B C 1
ATOM 117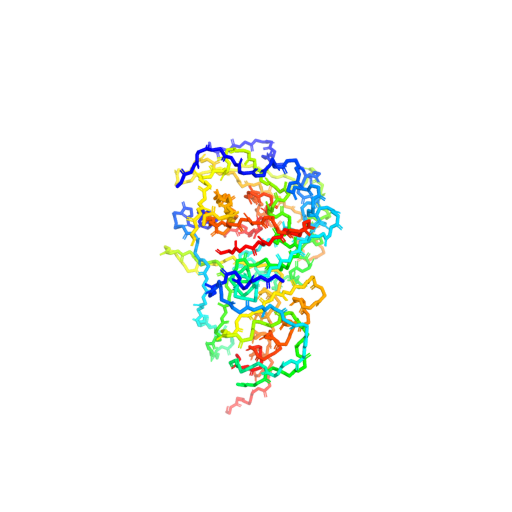9 O O . GLY B 2 81 ? -4.808 -0.484 -14.972 1.00 15.12 78 GLY B O 1
ATOM 1180 N N . GLN B 2 82 ? -2.755 0.378 -15.236 1.00 17.23 79 GLN B N 1
ATOM 1181 C CA . GLN B 2 82 ? -2.573 -0.212 -16.563 1.00 18.74 79 GLN B CA 1
ATOM 1182 C C . GLN B 2 82 ? -1.966 -1.609 -16.431 1.00 18.03 79 GLN B C 1
ATOM 1183 O O . GLN B 2 82 ? -0.915 -1.759 -15.815 1.00 18.68 79 GLN B O 1
ATOM 1189 N N . VAL B 2 83 ? -2.618 -2.606 -17.024 1.00 16.93 80 VAL B N 1
ATOM 1190 C CA A VAL B 2 83 ? -2.224 -4.000 -16.869 0.50 17.91 80 VAL B CA 1
ATOM 1191 C CA B VAL B 2 83 ? -2.209 -3.998 -16.865 0.50 16.84 80 VAL B CA 1
ATOM 1192 C C . VAL B 2 83 ? -1.862 -4.584 -18.218 1.00 17.52 80 VAL B C 1
ATOM 1193 O O . VAL B 2 83 ? -2.558 -4.332 -19.185 1.00 21.39 80 VAL B O 1
ATOM 1200 N N . TYR B 2 84 ? -0.768 -5.350 -18.288 1.00 13.99 81 TYR B N 1
ATOM 1201 C CA . TYR B 2 84 ? -0.407 -6.064 -19.511 1.00 14.34 81 TYR B CA 1
ATOM 1202 C C . TYR B 2 84 ? -0.865 -7.517 -19.438 1.00 16.95 81 TYR B C 1
ATOM 1203 O O . TYR B 2 84 ? -0.360 -8.282 -18.607 1.00 17.18 81 TYR B O 1
ATOM 1212 N N . LEU B 2 85 ? -1.829 -7.883 -20.270 1.00 14.68 82 LEU B N 1
ATOM 1213 C CA . LEU B 2 85 ? -2.360 -9.253 -20.312 1.00 14.35 82 LEU B CA 1
ATOM 1214 C C . LEU B 2 85 ? -1.812 -9.901 -21.540 1.00 13.20 82 LEU B C 1
ATOM 1215 O O . LEU B 2 85 ? -1.675 -9.235 -22.576 1.00 17.54 82 LEU B O 1
ATOM 1220 N N . LYS B 2 86 ? -1.543 -11.192 -21.468 1.00 12.04 83 LYS B N 1
ATOM 1221 C CA . LYS B 2 86 ? -1.105 -11.966 -22.638 1.00 12.87 83 LYS B CA 1
ATOM 1222 C C . LYS B 2 86 ? -2.092 -13.124 -22.796 1.00 14.98 83 LYS B C 1
ATOM 1223 O O . LYS B 2 86 ? -2.333 -13.848 -21.841 1.00 20.61 83 LYS B O 1
ATOM 1229 N N . ILE B 2 87 ? -2.659 -13.271 -23.987 1.00 13.91 84 ILE B N 1
ATOM 1230 C CA A ILE B 2 87 ? -3.660 -14.289 -24.214 0.50 15.41 84 ILE B CA 1
ATOM 1231 C CA B ILE B 2 87 ? -3.710 -14.239 -24.267 0.50 15.44 84 ILE B CA 1
ATOM 1232 C C . ILE B 2 87 ? -3.279 -15.214 -25.372 1.00 17.41 84 ILE B C 1
ATOM 1233 O O . ILE B 2 87 ? -2.786 -14.778 -26.448 1.00 15.15 84 ILE B O 1
ATOM 1242 N N . THR B 2 88 ? -3.443 -16.508 -25.114 1.00 15.90 85 THR B N 1
ATOM 1243 C CA . THR B 2 88 ? -3.247 -17.550 -26.114 1.00 16.47 85 THR B CA 1
ATOM 1244 C C . THR B 2 88 ? -4.520 -18.412 -26.166 1.00 15.73 85 THR B C 1
ATOM 1245 O O . THR B 2 88 ? -5.096 -18.689 -25.123 1.00 15.26 85 THR B O 1
ATOM 1249 N N . VAL B 2 89 ? -4.969 -18.780 -27.362 1.00 13.45 86 V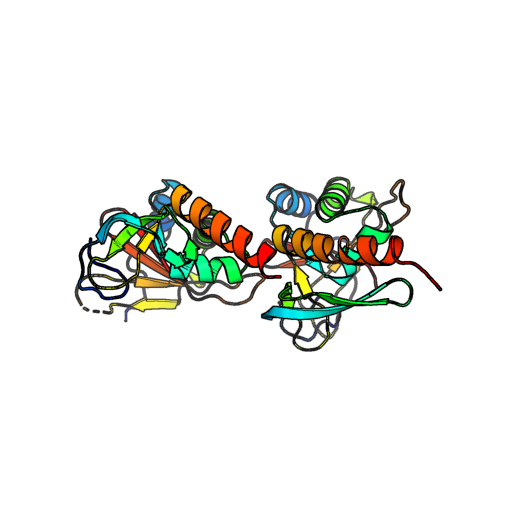AL B N 1
ATOM 1250 C CA . VAL B 2 89 ? -6.090 -19.718 -27.550 1.00 14.06 86 VAL B CA 1
ATOM 1251 C C . VAL B 2 89 ? -5.535 -21.073 -27.934 1.00 15.10 86 VAL B C 1
ATOM 1252 O O . VAL B 2 89 ? -4.887 -21.192 -28.965 1.00 14.38 86 VAL B O 1
ATOM 1256 N N . ILE B 2 90 ? -5.717 -22.067 -27.065 1.00 15.12 87 ILE B N 1
ATOM 1257 C CA . ILE B 2 90 ? -5.264 -23.445 -27.339 1.00 15.97 87 ILE B CA 1
ATOM 1258 C C . ILE B 2 90 ? -6.495 -24.353 -27.307 1.00 16.16 87 ILE B C 1
ATOM 1259 O O . ILE B 2 90 ? -7.156 -24.452 -26.255 1.00 13.31 87 ILE B O 1
ATOM 1264 N N . HIS B 2 91 ? -6.791 -25.005 -28.438 1.00 15.09 88 HIS B N 1
ATOM 1265 C CA . HIS B 2 91 ? -7.956 -25.892 -28.573 1.00 16.73 88 HIS B CA 1
ATOM 1266 C C . HIS B 2 91 ? -9.231 -25.380 -27.861 1.00 18.00 88 HIS B C 1
ATOM 1267 O O . HIS B 2 91 ? -9.802 -26.053 -26.960 1.00 12.33 88 HIS B O 1
ATOM 1274 N N . ASP B 2 92 ? -9.687 -24.205 -28.303 1.00 16.87 89 ASP B N 1
ATOM 1275 C CA . ASP B 2 92 ? -10.895 -23.546 -27.789 1.00 18.22 89 ASP B CA 1
ATOM 1276 C C . ASP B 2 92 ? -10.902 -23.244 -26.296 1.00 17.05 89 ASP B C 1
ATOM 1277 O O . ASP B 2 92 ? -11.965 -23.162 -25.689 1.00 16.68 89 ASP B O 1
ATOM 1282 N N . VAL B 2 93 ? -9.724 -23.034 -25.715 1.00 14.91 90 VAL B N 1
ATOM 1283 C CA . VAL B 2 93 ? -9.615 -22.588 -24.324 1.00 13.69 90 VAL B CA 1
ATOM 1284 C C . VAL B 2 93 ? -8.695 -21.386 -24.342 1.00 13.85 90 VAL B C 1
ATOM 1285 O O . VAL B 2 93 ? -7.619 -21.454 -24.936 1.00 13.67 90 VAL B O 1
ATOM 1289 N N . LEU B 2 94 ? -9.141 -20.289 -23.740 1.00 11.10 91 LEU B N 1
ATOM 1290 C CA . LEU B 2 94 ? -8.322 -19.092 -23.599 1.00 13.84 91 LEU B CA 1
ATOM 1291 C C . LEU B 2 94 ? -7.425 -19.214 -22.386 1.00 14.72 91 LEU B C 1
ATOM 1292 O O . LEU B 2 94 ? -7.897 -19.465 -21.261 1.00 13.77 91 LEU B O 1
ATOM 1297 N N . ILE B 2 95 ? -6.124 -19.025 -22.611 1.00 14.80 92 ILE B N 1
ATOM 1298 C CA . ILE B 2 95 ? -5.130 -19.067 -21.564 1.00 14.68 92 ILE B CA 1
ATOM 1299 C C . ILE B 2 95 ? -4.626 -17.621 -21.317 1.00 13.53 92 ILE B C 1
ATOM 1300 O O . ILE B 2 95 ? -4.181 -16.923 -22.228 1.00 13.25 92 ILE B O 1
ATOM 1305 N N . VAL B 2 96 ? -4.766 -17.155 -20.099 1.00 11.89 93 VAL B N 1
ATOM 1306 C CA . VAL B 2 96 ? -4.436 -15.771 -19.782 1.00 14.01 93 VAL B CA 1
ATOM 1307 C C . VAL B 2 96 ? -3.235 -15.712 -18.854 1.00 16.76 93 VAL B C 1
ATOM 1308 O O . VAL B 2 96 ? -3.184 -16.446 -17.868 1.00 17.88 93 VAL B O 1
ATOM 1312 N N . SER B 2 97 ? -2.257 -14.861 -19.189 1.00 17.73 94 SER B N 1
ATOM 1313 C CA . SER B 2 97 ? -1.111 -14.606 -18.308 1.00 20.05 94 SER B CA 1
ATOM 1314 C C . SER B 2 97 ? -0.850 -13.112 -18.227 1.00 21.37 94 SER B C 1
ATOM 1315 O O . SER B 2 97 ? -1.537 -12.305 -18.894 1.00 17.97 94 SER B O 1
ATOM 1318 N N . PHE B 2 98 ? 0.093 -12.721 -17.373 1.00 21.11 95 PHE B N 1
ATOM 1319 C CA . PHE B 2 98 ? 0.476 -11.302 -17.268 1.00 21.16 95 PHE B CA 1
ATOM 1320 C C . PHE B 2 98 ? 1.904 -11.175 -17.756 1.00 24.10 95 PHE B C 1
ATOM 1321 O O . PHE B 2 98 ? 2.681 -12.098 -17.600 1.00 20.54 95 PHE B O 1
ATOM 1329 N N . LYS B 2 99 ? 2.264 -10.029 -18.340 1.00 27.44 96 LYS B N 1
ATOM 1330 C CA . LYS B 2 99 ? 3.653 -9.839 -18.784 1.00 29.42 96 LYS B CA 1
ATOM 1331 C C . LYS B 2 99 ? 4.598 -10.057 -17.598 1.00 28.28 96 LYS B C 1
ATOM 1332 O O . LYS B 2 99 ? 4.320 -9.591 -16.497 1.00 31.30 96 LYS B O 1
ATOM 1338 N N . GLU B 2 100 ? 5.685 -10.801 -17.821 0.75 26.10 97 GLU B N 1
ATOM 1339 C CA . GLU B 2 100 ? 6.630 -11.189 -16.760 0.75 24.49 97 GLU B CA 1
ATOM 1340 C C . GLU B 2 100 ? 7.328 -9.959 -16.167 0.75 26.41 97 GLU B C 1
ATOM 1341 O O . GLU B 2 100 ? 7.588 -8.987 -16.883 0.75 25.20 97 GLU B O 1
ATOM 1347 N N . MET C 1 1 ? -29.349 -53.011 -19.420 1.00 16.82 1 MET C N 1
ATOM 1348 C CA . MET C 1 1 ? -28.095 -53.168 -20.219 1.00 17.85 1 MET C CA 1
ATOM 1349 C C . MET C 1 1 ? -27.004 -53.829 -19.377 1.00 17.35 1 MET C C 1
ATOM 1350 O O . MET C 1 1 ? -27.075 -53.799 -18.150 1.00 17.07 1 MET C O 1
ATOM 1355 N N . LYS C 1 2 ? -25.994 -54.395 -20.039 1.00 15.75 2 LYS C N 1
ATOM 1356 C CA . LYS C 1 2 ? -24.863 -55.008 -19.350 1.00 14.96 2 LYS C CA 1
ATOM 1357 C C . LYS C 1 2 ? -23.818 -53.949 -18.979 1.00 14.02 2 LYS C C 1
ATOM 1358 O O . LYS C 1 2 ? -23.676 -52.905 -19.642 1.00 14.03 2 LYS C O 1
ATOM 1360 N N . CYS C 1 3 ? -23.088 -54.231 -17.906 1.00 12.99 3 CYS C N 1
ATOM 1361 C CA . CYS C 1 3 ? -22.054 -53.337 -17.412 1.00 10.77 3 CYS C CA 1
ATOM 1362 C C . CYS C 1 3 ? -20.935 -53.185 -18.426 1.00 13.11 3 CYS C C 1
ATOM 1363 O O . CYS C 1 3 ? -20.434 -54.198 -18.948 1.00 11.16 3 CYS C O 1
ATOM 1366 N N . PRO C 1 4 ? -20.530 -51.927 -18.699 1.00 14.10 4 PRO C N 1
ATOM 1367 C CA . PRO C 1 4 ? -19.431 -51.629 -19.620 1.00 15.82 4 PRO C CA 1
ATOM 1368 C C . PRO C 1 4 ? -18.079 -52.176 -19.173 1.00 15.37 4 PRO C C 1
ATOM 1369 O O . PRO C 1 4 ? -17.235 -52.450 -20.019 1.00 15.55 4 PRO C O 1
ATOM 1373 N N . VAL C 1 5 ? -17.870 -52.320 -17.863 1.00 13.95 5 VAL C N 1
ATOM 1374 C CA . VAL C 1 5 ? -16.556 -52.670 -17.333 1.00 12.45 5 VAL C CA 1
ATOM 1375 C C . VAL C 1 5 ? -16.406 -54.187 -17.162 1.00 12.17 5 VAL C C 1
ATOM 1376 O O . VAL C 1 5 ? -15.462 -54.786 -17.702 1.00 11.84 5 VAL C O 1
ATOM 1380 N N . CYS C 1 6 ? -17.332 -54.826 -16.452 1.00 8.35 6 CYS C N 1
ATOM 1381 C CA . CYS C 1 6 ? -17.217 -56.275 -16.211 1.00 9.89 6 CYS C CA 1
ATOM 1382 C C . CYS C 1 6 ? -17.987 -57.134 -17.214 1.00 12.21 6 CYS C C 1
ATOM 1383 O O . CYS C 1 6 ? -17.813 -58.351 -17.229 1.00 10.18 6 CYS C O 1
ATOM 1386 N N . HIS C 1 7 ? -18.840 -56.506 -18.025 1.00 12.90 7 HIS C N 1
ATOM 1387 C CA . HIS C 1 7 ? -19.591 -57.181 -19.097 1.00 15.20 7 HIS C CA 1
ATOM 1388 C C . HIS C 1 7 ? -20.546 -58.286 -18.626 1.00 16.60 7 HIS C C 1
ATOM 1389 O O . HIS C 1 7 ? -21.100 -58.992 -19.450 1.00 18.97 7 HIS C O 1
ATOM 1396 N N . GLN C 1 8 ? -20.759 -58.405 -17.316 1.00 19.37 8 GLN C N 1
ATOM 1397 C CA . GLN C 1 8 ? -21.471 -59.537 -16.706 1.00 21.91 8 GLN C CA 1
ATOM 1398 C C . GLN C 1 8 ? -22.811 -59.100 -16.154 1.00 22.20 8 GLN C C 1
ATOM 1399 O O . GLN C 1 8 ? -23.868 -59.616 -16.536 1.00 24.31 8 GLN C O 1
ATOM 1405 N N . GLY C 1 9 ? -22.739 -58.157 -15.218 1.00 22.07 9 GLY C N 1
ATOM 1406 C CA . GLY C 1 9 ? -23.891 -57.748 -14.452 1.00 21.93 9 GLY C CA 1
ATOM 1407 C C . GLY C 1 9 ? -24.802 -56.822 -15.240 1.00 21.49 9 GLY C C 1
ATOM 1408 O O . GLY C 1 9 ? -24.337 -56.016 -16.051 1.00 18.61 9 GLY C O 1
ATOM 1409 N N . GLU C 1 10 ? -26.099 -56.960 -14.980 1.00 21.33 10 GLU C N 1
ATOM 1410 C CA . GLU C 1 10 ? -27.104 -56.005 -15.436 1.00 23.40 10 GLU C CA 1
ATOM 1411 C C . GLU C 1 10 ? -26.963 -54.756 -14.569 1.00 21.94 10 GLU C C 1
ATOM 1412 O O . GLU C 1 10 ? -26.522 -54.838 -13.408 1.00 22.10 10 GLU C O 1
ATOM 1418 N N . MET C 1 11 ? -27.293 -53.605 -15.140 1.00 20.73 11 MET C N 1
ATOM 1419 C CA . MET C 1 11 ? -27.286 -52.354 -14.399 1.00 20.68 11 MET C CA 1
ATOM 1420 C C . MET C 1 11 ? -28.699 -52.172 -13.853 1.00 18.53 11 MET C C 1
ATOM 1421 O O . MET C 1 11 ? -29.676 -52.428 -14.558 1.00 17.86 11 MET C O 1
ATOM 1426 N N . VAL C 1 12 ? -28.808 -51.753 -12.596 1.00 16.72 12 VAL C N 1
ATOM 1427 C CA . VAL C 1 12 ? -30.105 -51.517 -11.959 1.00 16.03 12 VAL C CA 1
ATOM 1428 C C . VAL C 1 12 ? -30.118 -50.148 -11.262 1.00 14.17 12 VAL C C 1
ATOM 1429 O O . VAL C 1 12 ? -29.173 -49.809 -10.545 1.00 9.32 12 VAL C O 1
ATOM 1433 N N . SER C 1 13 ? -31.183 -49.366 -11.471 1.00 14.14 13 SER C N 1
ATOM 1434 C CA . SER C 1 13 ? -31.311 -48.033 -10.854 1.00 15.72 13 SER C CA 1
ATOM 1435 C C . SER C 1 13 ? -31.257 -48.117 -9.334 1.00 16.06 13 SER C C 1
ATOM 1436 O O . SER C 1 13 ? -31.723 -49.096 -8.756 1.00 13.68 13 SER C O 1
ATOM 1439 N N . GLY C 1 14 ? -30.688 -47.103 -8.683 1.00 16.11 14 GLY C N 1
ATOM 1440 C CA . GLY C 1 14 ? -30.592 -47.124 -7.222 1.00 16.66 14 GLY C CA 1
ATOM 1441 C C . GLY C 1 14 ? -29.810 -46.027 -6.535 1.00 16.10 14 GLY C C 1
ATOM 1442 O O . GLY C 1 14 ? -29.230 -45.147 -7.188 1.00 16.34 14 GLY C O 1
ATOM 1443 N N . ILE C 1 15 ? -29.785 -46.108 -5.205 1.00 16.85 15 ILE C N 1
ATOM 1444 C CA . ILE C 1 15 ? -29.198 -45.082 -4.341 1.00 19.16 15 ILE C CA 1
ATOM 1445 C C . ILE C 1 15 ? -28.207 -45.712 -3.363 1.00 19.00 15 ILE C C 1
ATOM 1446 O O . ILE C 1 15 ? -28.617 -46.422 -2.434 1.00 19.01 15 ILE C O 1
ATOM 1451 N N . LYS C 1 16 ? -26.917 -45.423 -3.546 1.00 16.58 16 LYS C N 1
ATOM 1452 C CA . LYS C 1 16 ? -25.854 -46.108 -2.807 1.00 17.10 16 LYS C CA 1
ATOM 1453 C C . LYS C 1 16 ? -24.877 -45.153 -2.088 1.00 16.94 16 LYS C C 1
ATOM 1454 O O . LYS C 1 16 ? -24.573 -44.066 -2.579 1.00 16.28 16 LYS C O 1
ATOM 1457 N N . ASP C 1 17 ? -24.430 -45.561 -0.899 1.00 17.33 17 ASP C N 1
ATOM 1458 C CA . ASP C 1 17 ? -23.378 -44.863 -0.169 1.00 17.54 17 ASP C CA 1
ATOM 1459 C C . ASP C 1 17 ? -22.032 -45.317 -0.732 1.00 17.71 17 ASP C C 1
ATOM 1460 O O . ASP C 1 17 ? -21.733 -46.515 -0.720 1.00 19.02 17 ASP C O 1
ATOM 1465 N N . ILE C 1 18 ? -21.225 -44.368 -1.218 1.00 14.98 18 ILE C N 1
ATOM 1466 C CA . ILE C 1 18 ? -19.982 -44.685 -1.938 1.00 16.10 18 ILE C CA 1
ATOM 1467 C C . ILE C 1 18 ? -18.711 -44.306 -1.138 1.00 17.73 18 ILE C C 1
ATOM 1468 O O . ILE C 1 18 ? -18.427 -43.119 -0.924 1.00 15.09 18 ILE C O 1
ATOM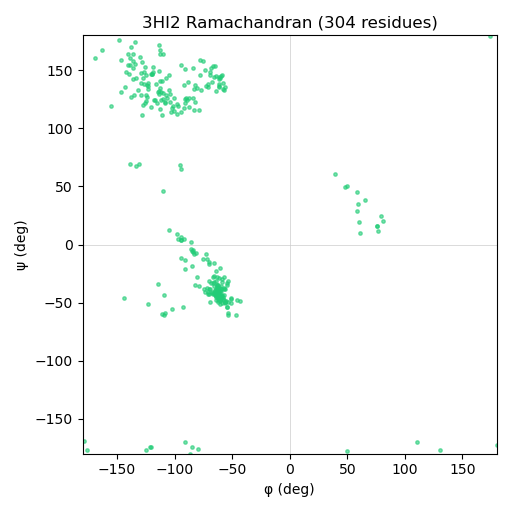 1473 N N . PRO C 1 19 ? -17.945 -45.322 -0.684 1.00 19.31 19 PRO C N 1
ATOM 1474 C CA . PRO C 1 19 ? -16.687 -45.016 0.010 1.00 19.53 19 PRO C CA 1
ATOM 1475 C C . PRO C 1 19 ? -15.740 -44.235 -0.886 1.00 18.56 19 PRO C C 1
ATOM 1476 O O . PRO C 1 19 ? -15.707 -44.475 -2.087 1.00 20.52 19 PRO C O 1
ATOM 1480 N N . TYR C 1 20 ? -14.972 -43.314 -0.312 1.00 17.97 20 TYR C N 1
ATOM 1481 C CA . TYR C 1 20 ? -14.092 -42.472 -1.116 1.00 17.41 20 TYR C CA 1
ATOM 1482 C C . TYR C 1 20 ? -12.774 -42.181 -0.400 1.00 17.28 20 TYR C C 1
ATOM 1483 O O . TYR C 1 20 ? -12.724 -41.371 0.525 1.00 18.47 20 TYR C O 1
ATOM 1492 N N . THR C 1 27 ? -13.601 -40.988 3.825 1.00 15.48 27 THR C N 1
ATOM 1493 C CA . THR C 1 27 ? -15.002 -40.594 3.949 1.00 15.98 27 THR C CA 1
ATOM 1494 C C . THR C 1 27 ? -15.967 -41.633 3.350 1.00 16.44 27 THR C C 1
ATOM 1495 O O . THR C 1 27 ? -15.547 -42.696 2.884 1.00 16.50 27 THR C O 1
ATOM 1499 N N . VAL C 1 28 ? -17.262 -41.308 3.384 1.00 16.71 28 VAL C N 1
ATOM 1500 C CA . VAL C 1 28 ? -18.305 -42.026 2.632 1.00 16.71 28 VAL C CA 1
ATOM 1501 C C . VAL C 1 28 ? -19.258 -40.985 2.034 1.00 17.20 28 VAL C C 1
ATOM 1502 O O . VAL C 1 28 ? -19.738 -40.105 2.748 1.00 16.66 28 VAL C O 1
ATOM 1506 N N . LEU C 1 29 ? -19.488 -41.061 0.719 1.00 17.64 29 LEU C N 1
ATOM 1507 C CA . LEU C 1 29 ? -20.408 -40.153 0.018 1.00 17.43 29 LEU C CA 1
ATOM 1508 C C . LEU C 1 29 ? -21.785 -40.803 -0.004 1.00 17.81 29 LEU C C 1
ATOM 1509 O O . LEU C 1 29 ? -21.949 -41.873 -0.595 1.00 18.97 29 LEU C O 1
ATOM 1514 N N . LYS C 1 30 ? -22.766 -40.164 0.630 1.00 17.51 30 LYS C N 1
ATOM 1515 C CA . LYS C 1 30 ? -24.096 -40.763 0.801 1.00 18.02 30 LYS C CA 1
ATOM 1516 C C . LYS C 1 30 ? -25.080 -40.337 -0.291 1.00 17.01 30 LYS C C 1
ATOM 1517 O O . LYS C 1 30 ? -24.926 -39.285 -0.918 1.00 15.53 30 LYS C O 1
ATOM 1519 N N . GLY C 1 31 ? -26.069 -41.199 -0.521 1.00 17.44 31 GLY C N 1
ATOM 1520 C CA . GLY C 1 31 ? -27.227 -40.892 -1.352 1.00 16.57 31 GLY C CA 1
ATOM 1521 C C . GLY C 1 31 ? -26.973 -40.643 -2.822 1.00 16.12 31 GLY C C 1
ATOM 1522 O O . GLY C 1 31 ? -27.629 -39.782 -3.412 1.00 13.35 31 GLY C O 1
ATOM 1523 N N . ILE C 1 32 ? -26.048 -41.402 -3.426 1.00 14.13 32 ILE C N 1
ATOM 1524 C CA . ILE C 1 32 ? -25.701 -41.195 -4.838 1.00 13.77 32 ILE C CA 1
ATOM 1525 C C . ILE C 1 32 ? -26.607 -41.998 -5.779 1.00 13.29 32 ILE C C 1
ATOM 1526 O O . ILE C 1 32 ? -26.627 -43.237 -5.746 1.00 11.99 32 ILE C O 1
ATOM 1531 N N . HIS C 1 33 ? -27.341 -41.274 -6.623 1.00 11.12 33 HIS C N 1
ATOM 1532 C CA . HIS C 1 33 ? -28.235 -41.872 -7.605 1.00 11.23 33 HIS C CA 1
ATOM 1533 C C . HIS C 1 33 ? -27.487 -42.277 -8.857 1.00 11.33 33 HIS C C 1
ATOM 1534 O O . HIS C 1 33 ? -26.695 -41.490 -9.392 1.00 7.08 33 HIS C O 1
ATOM 1541 N N . GLY C 1 34 ? -27.764 -43.488 -9.332 1.00 9.20 34 GLY C N 1
ATOM 1542 C CA . GLY C 1 34 ? -27.254 -43.959 -10.611 1.00 9.76 34 GLY C CA 1
ATOM 1543 C C . GLY C 1 34 ? -27.771 -45.333 -10.991 1.00 10.56 34 GLY C C 1
ATOM 1544 O O . GLY C 1 34 ? -28.633 -45.892 -10.295 1.00 8.08 34 GLY C O 1
ATOM 1545 N N . LEU C 1 35 ? -27.274 -45.839 -12.122 1.00 9.32 35 LEU C N 1
ATOM 1546 C CA . LEU C 1 35 ? -27.449 -47.237 -12.538 1.00 12.11 35 LEU C CA 1
ATOM 1547 C C . LEU C 1 35 ? -26.236 -48.031 -12.073 1.00 11.64 35 LEU C C 1
ATOM 1548 O O . LEU C 1 35 ? -25.126 -47.806 -12.570 1.00 8.55 35 LEU C O 1
ATOM 1553 N N . TYR C 1 36 ? -26.454 -48.959 -11.145 1.00 10.13 36 TYR C N 1
ATOM 1554 C CA . TYR C 1 36 ? -25.375 -49.710 -10.517 1.00 10.37 36 TYR C CA 1
ATOM 1555 C C . TYR C 1 36 ? -25.293 -51.121 -11.085 1.00 9.80 36 TYR C C 1
ATOM 1556 O O . TYR C 1 36 ? -26.314 -51.788 -11.195 1.00 4.38 36 TYR C O 1
ATOM 1565 N N . CYS C 1 37 ? -24.086 -51.540 -11.496 1.00 9.31 37 CYS C N 1
ATOM 1566 C CA . CYS C 1 37 ? -23.834 -52.946 -11.837 1.00 9.80 37 CYS C CA 1
ATOM 1567 C C . CYS C 1 37 ? -24.078 -53.799 -10.604 1.00 8.09 37 CYS C C 1
ATOM 1568 O O . CYS C 1 37 ? -23.673 -53.435 -9.509 1.00 8.00 37 CYS C O 1
ATOM 1571 N N . VAL C 1 38 ? -24.718 -54.946 -10.771 1.00 8.41 38 VAL C N 1
ATOM 1572 C CA . VAL C 1 38 ? -24.899 -55.851 -9.648 1.00 10.87 38 VAL C CA 1
ATOM 1573 C C . VAL C 1 38 ? -23.662 -56.733 -9.366 1.00 10.05 38 VAL C C 1
ATOM 1574 O O . VAL C 1 38 ? -23.640 -57.432 -8.361 1.00 9.01 38 VAL C O 1
ATOM 1578 N N . HIS C 1 39 ? -22.646 -56.687 -10.235 1.00 9.76 39 HIS C N 1
ATOM 1579 C CA . HIS C 1 39 ? -21.478 -57.586 -10.129 1.00 8.93 39 HIS C CA 1
ATOM 1580 C C . HIS C 1 39 ? -20.149 -56.892 -9.819 1.00 9.53 39 HIS C C 1
ATOM 1581 O O . HIS C 1 39 ? -19.282 -57.483 -9.179 1.00 6.58 39 HIS C O 1
ATOM 1588 N N . CYS C 1 40 ? -19.952 -55.677 -10.324 1.00 6.59 40 CYS C N 1
ATOM 1589 C CA . CYS C 1 40 ? -18.775 -54.894 -9.946 1.00 9.19 40 CYS C CA 1
ATOM 1590 C C . CYS C 1 40 ? -19.245 -53.542 -9.397 1.00 11.99 40 CYS C C 1
ATOM 1591 O O . CYS C 1 40 ? -20.451 -53.313 -9.231 1.00 12.48 40 CYS C O 1
ATOM 1594 N N . GLU C 1 41 ? -18.326 -52.650 -9.062 1.00 11.23 41 GLU C N 1
ATOM 1595 C CA . GLU C 1 41 ? -18.766 -51.432 -8.370 1.00 13.75 41 GLU C CA 1
ATOM 1596 C C . GLU C 1 41 ? -19.021 -50.222 -9.281 1.00 12.13 41 GLU C C 1
ATOM 1597 O O . GLU C 1 41 ? -19.343 -49.125 -8.809 1.00 12.81 41 GLU C O 1
ATOM 1603 N N . GLU C 1 42 ? -18.949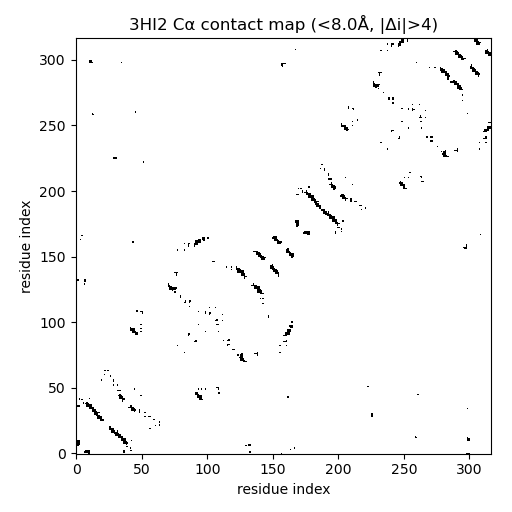 -50.454 -10.591 1.00 9.14 42 GLU C N 1
ATOM 1604 C CA . GLU C 1 42 ? -19.198 -49.410 -11.555 1.00 10.40 42 GLU C CA 1
ATOM 1605 C C . GLU C 1 42 ? -20.659 -48.980 -11.569 1.00 10.62 42 GLU C C 1
ATOM 1606 O O . GLU C 1 42 ? -21.583 -49.745 -11.237 1.00 6.76 42 GLU C O 1
ATOM 1612 N N . SER C 1 43 ? -20.842 -47.724 -11.952 1.00 10.03 43 SER C N 1
ATOM 1613 C CA . SER C 1 43 ? -22.151 -47.162 -12.198 1.00 9.18 43 SER C CA 1
ATOM 1614 C C . SER C 1 43 ? -22.127 -46.326 -13.473 1.00 9.00 43 SER C C 1
ATOM 1615 O O . SER C 1 43 ? -21.070 -45.859 -13.949 1.00 4.51 43 SER C O 1
ATOM 1618 N N . ILE C 1 44 ? -23.315 -46.160 -14.032 1.00 7.25 44 ILE C N 1
ATOM 1619 C CA . ILE C 1 44 ? -23.542 -45.235 -15.120 1.00 7.20 44 ILE C CA 1
ATOM 1620 C C . ILE C 1 44 ? -24.447 -44.108 -14.594 1.00 8.54 44 ILE C C 1
ATOM 1621 O O . ILE C 1 44 ? -25.457 -44.371 -13.899 1.00 4.75 44 ILE C O 1
ATOM 1626 N N . MET C 1 45 ? -24.079 -42.867 -14.916 1.00 7.52 45 MET C N 1
ATOM 1627 C CA . MET C 1 45 ? -24.803 -41.681 -14.427 1.00 8.54 45 MET C CA 1
ATOM 1628 C C . MET C 1 45 ? -25.165 -40.726 -15.566 1.00 8.01 45 MET C C 1
ATOM 1629 O O . MET C 1 45 ? -24.429 -40.592 -16.571 1.00 5.91 45 MET C O 1
ATOM 1634 N N . ASN C 1 46 ? -26.302 -40.051 -15.408 1.00 6.69 46 ASN C N 1
ATOM 1635 C CA . ASN C 1 46 ? -26.643 -38.943 -16.289 1.00 8.90 46 ASN C CA 1
ATOM 1636 C C . ASN C 1 46 ? -26.037 -37.631 -15.772 1.00 6.54 46 ASN C C 1
ATOM 1637 O O . ASN C 1 46 ? -25.388 -37.583 -14.705 1.00 6.43 46 ASN C O 1
ATOM 1642 N N . LYS C 1 47 ? -26.300 -36.559 -16.515 1.00 10.79 47 LYS C N 1
ATOM 1643 C CA . LYS C 1 47 ? -25.849 -35.196 -16.175 1.00 8.30 47 LYS C CA 1
ATOM 1644 C C . LYS C 1 47 ? -26.108 -34.835 -14.715 1.00 6.77 47 LYS C C 1
ATOM 1645 O O . LYS C 1 47 ? -25.160 -34.563 -13.963 1.00 2.81 47 LYS C O 1
ATOM 1651 N N . GLU C 1 48 ? -27.383 -34.857 -14.313 1.00 10.37 48 GLU C N 1
ATOM 1652 C CA . GLU C 1 48 ? -27.797 -34.471 -12.949 1.00 11.30 48 GLU C CA 1
ATOM 1653 C C . GLU C 1 48 ? -27.042 -35.249 -11.884 1.00 11.40 48 GLU C C 1
ATOM 1654 O O . GLU C 1 48 ? -26.393 -34.662 -11.000 1.00 10.05 48 GLU C O 1
ATOM 1660 N N . GLU C 1 49 ? -27.101 -36.578 -12.019 1.00 12.18 49 GLU C N 1
ATOM 1661 C CA . GLU C 1 49 ? -26.419 -37.508 -11.130 1.00 11.14 49 GLU C CA 1
ATOM 1662 C C . GLU C 1 49 ? -24.913 -37.264 -11.085 1.00 10.19 49 GLU C C 1
ATOM 1663 O O . GLU C 1 49 ? -24.323 -37.195 -10.004 1.00 11.82 49 GLU C O 1
ATOM 1669 N N . SER C 1 50 ? -24.289 -37.123 -12.251 1.00 11.49 50 SER C N 1
ATOM 1670 C CA . SER C 1 50 ? -22.849 -36.857 -12.315 1.00 11.23 50 SER C CA 1
ATOM 1671 C C . SER C 1 50 ? -22.460 -35.604 -11.495 1.00 11.26 50 SER C C 1
ATOM 1672 O O . SER C 1 50 ? -21.540 -35.613 -10.665 1.00 10.00 50 SER C O 1
ATOM 1675 N N . ASP C 1 51 ? -23.193 -34.531 -11.715 1.00 13.91 51 ASP C N 1
ATOM 1676 C CA . ASP C 1 51 ? -23.024 -33.286 -10.930 1.00 14.02 51 ASP C CA 1
ATOM 1677 C C . ASP C 1 51 ? -23.157 -33.390 -9.399 1.00 11.17 51 ASP C C 1
ATOM 1678 O O . ASP C 1 51 ? -22.298 -32.884 -8.653 1.00 6.64 51 ASP C O 1
ATOM 1683 N N . ALA C 1 52 ? -24.228 -34.031 -8.930 1.00 14.87 52 ALA C N 1
ATOM 1684 C CA . ALA C 1 52 ? -24.436 -34.224 -7.498 1.00 13.35 52 ALA C CA 1
ATOM 1685 C C . ALA C 1 52 ? -23.245 -34.956 -6.904 1.00 15.18 52 ALA C C 1
ATOM 1686 O O . ALA C 1 52 ? -22.795 -34.656 -5.793 1.00 16.78 52 ALA C O 1
ATOM 1688 N N . PHE C 1 53 ? -22.730 -35.907 -7.678 1.00 14.46 53 PHE C N 1
ATOM 1689 C CA . PHE C 1 53 ? -21.651 -36.756 -7.244 1.00 13.59 53 PHE C CA 1
ATOM 1690 C C . PHE C 1 53 ? -20.357 -35.967 -7.129 1.00 13.35 53 PHE C C 1
ATOM 1691 O O . PHE C 1 53 ? -19.673 -36.039 -6.113 1.00 16.73 53 PHE C O 1
ATOM 1699 N N . MET C 1 54 ? -20.019 -35.209 -8.161 1.00 13.95 54 MET C N 1
ATOM 1700 C CA . MET C 1 54 ? -18.779 -34.430 -8.137 1.00 13.24 54 MET C CA 1
ATOM 1701 C C . MET C 1 54 ? -18.826 -33.303 -7.080 1.00 14.74 54 MET C C 1
ATOM 1702 O O . MET C 1 54 ? -17.806 -32.990 -6.453 1.00 16.04 54 MET C O 1
ATOM 1707 N N . ALA C 1 55 ? -20.007 -32.728 -6.857 1.00 14.15 55 ALA C N 1
ATOM 1708 C CA . ALA C 1 55 ? -20.211 -31.772 -5.750 1.00 14.55 55 ALA C CA 1
ATOM 1709 C C . ALA C 1 55 ? -19.767 -32.355 -4.398 1.00 15.79 55 ALA C C 1
ATOM 1710 O O . ALA C 1 55 ? -19.022 -31.712 -3.642 1.00 18.18 55 ALA C O 1
ATOM 1712 N N . GLN C 1 56 ? -20.219 -33.570 -4.095 1.00 14.90 56 GLN C N 1
ATOM 1713 C CA . GLN C 1 56 ? -19.852 -34.228 -2.845 1.00 14.43 56 GLN C CA 1
ATOM 1714 C C . GLN C 1 56 ? -18.334 -34.549 -2.786 1.00 13.51 56 GLN C C 1
ATOM 1715 O O . GLN C 1 56 ? -17.697 -34.333 -1.744 1.00 12.20 56 GLN C O 1
ATOM 1721 N N . VAL C 1 57 ? -17.746 -35.024 -3.893 1.00 12.32 57 VAL C N 1
ATOM 1722 C CA . VAL C 1 57 ? -16.288 -35.323 -3.930 1.00 10.81 57 VAL C CA 1
ATOM 1723 C C . VAL C 1 57 ? -15.445 -34.068 -3.699 1.00 10.21 57 VAL C C 1
ATOM 1724 O O . VAL C 1 57 ? -14.382 -34.129 -3.074 1.00 6.82 57 VAL C O 1
ATOM 1728 N N . LYS C 1 58 ? -15.924 -32.932 -4.197 1.00 10.47 58 LYS C N 1
ATOM 1729 C CA . LYS C 1 58 ? -15.151 -31.692 -4.118 1.00 11.92 58 LYS C CA 1
ATOM 1730 C C . LYS C 1 58 ? -15.328 -31.048 -2.746 1.00 10.82 58 LYS C C 1
ATOM 1731 O O . LYS C 1 58 ? -14.398 -30.419 -2.221 1.00 10.66 58 LYS C O 1
ATOM 1737 N N . ALA C 1 59 ? -16.535 -31.198 -2.201 1.00 11.13 59 ALA C N 1
ATOM 1738 C CA . ALA C 1 59 ? -16.855 -30.763 -0.845 1.00 11.18 59 ALA C CA 1
ATOM 1739 C C . ALA C 1 59 ? -15.839 -31.399 0.085 1.00 10.98 59 ALA C C 1
ATOM 1740 O O . ALA C 1 59 ? -15.080 -30.700 0.747 1.00 10.93 59 ALA C O 1
ATOM 1742 N N . PHE C 1 60 ? -15.791 -32.730 0.085 1.00 12.12 60 PHE C N 1
ATOM 1743 C CA . PHE C 1 60 ? -14.810 -33.468 0.898 1.00 12.57 60 PHE C CA 1
ATOM 1744 C C . PHE C 1 60 ? -13.346 -33.029 0.657 1.00 12.96 60 PHE C C 1
ATOM 1745 O O . PHE C 1 60 ? -12.695 -32.542 1.586 1.00 11.74 60 PHE C O 1
ATOM 1753 N N . ARG C 1 61 ? -12.841 -33.172 -0.578 1.00 12.44 61 ARG C N 1
ATOM 1754 C CA . ARG C 1 61 ? -11.453 -32.754 -0.921 1.00 11.99 61 ARG C CA 1
ATOM 1755 C C . ARG C 1 61 ? -11.066 -31.406 -0.321 1.00 11.19 61 ARG C C 1
ATOM 1756 O O . ARG C 1 61 ? -9.997 -31.294 0.281 1.00 9.97 61 ARG C O 1
ATOM 1764 N N . ALA C 1 62 ? -11.935 -30.402 -0.479 1.00 11.09 62 ALA C N 1
ATOM 1765 C CA . ALA C 1 62 ? -11.672 -29.049 0.044 1.00 10.91 62 ALA C CA 1
ATOM 1766 C C . ALA C 1 62 ? -11.567 -29.072 1.586 1.00 10.75 62 ALA C C 1
ATOM 1767 O O . ALA C 1 62 ? -10.771 -28.338 2.174 1.00 9.61 62 ALA C O 1
ATOM 1769 N N . SER C 1 63 ? -12.360 -29.940 2.213 1.00 10.22 63 SER C N 1
ATOM 1770 C CA . SER C 1 63 ? -12.280 -30.211 3.652 1.00 12.48 63 SER C CA 1
ATOM 1771 C C . SER C 1 63 ? -10.987 -30.944 4.084 1.00 11.24 63 SER C C 1
ATOM 1772 O O . SER C 1 63 ? -10.501 -30.725 5.203 1.00 9.93 63 SER C O 1
ATOM 1775 N N . VAL C 1 64 ? -10.449 -31.814 3.221 1.00 9.66 64 VAL C N 1
ATOM 1776 C CA . VAL C 1 64 ? -9.197 -32.549 3.520 1.00 9.51 64 VAL C CA 1
ATOM 1777 C C . VAL C 1 64 ? -7.952 -31.672 3.293 1.00 9.14 64 VAL C C 1
ATOM 1778 O O . VAL C 1 64 ? -6.962 -31.782 4.030 1.00 9.40 64 VAL C O 1
ATOM 1782 N N . ASN C 1 65 ? -8.012 -30.805 2.280 1.00 8.63 65 ASN C N 1
ATOM 1783 C CA . ASN C 1 65 ? -6.940 -29.836 2.013 1.00 9.04 65 ASN C CA 1
ATOM 1784 C C . ASN C 1 65 ? -6.900 -28.759 3.096 1.00 8.60 65 ASN C C 1
ATOM 1785 O O . ASN C 1 65 ? -5.829 -28.321 3.501 1.00 9.27 65 ASN C O 1
ATOM 1790 N N . GLU D 2 5 ? -10.456 -55.311 -34.134 1.00 17.33 2 GLU D N 1
ATOM 1791 C CA . GLU D 2 5 ? -10.296 -53.882 -34.540 1.00 17.05 2 GLU D CA 1
ATOM 1792 C C . GLU D 2 5 ? -10.819 -53.624 -35.971 1.00 17.11 2 GLU D C 1
ATOM 1793 O O . GLU D 2 5 ? -10.741 -54.498 -36.833 1.00 17.22 2 GLU D O 1
ATOM 1795 N N . LYS D 2 6 ? -11.378 -52.431 -36.190 1.00 18.27 3 LYS D N 1
ATOM 1796 C CA . LYS D 2 6 ? -11.815 -51.947 -37.512 1.00 18.17 3 LYS D CA 1
ATOM 1797 C C . LYS D 2 6 ? -11.368 -50.484 -37.650 1.00 19.10 3 LYS D C 1
ATOM 1798 O O . LYS D 2 6 ? -11.238 -49.776 -36.646 1.00 19.74 3 LYS D O 1
ATOM 1801 N N . ARG D 2 7 ? -11.135 -50.033 -38.884 1.00 19.31 4 ARG D N 1
ATOM 1802 C CA . ARG D 2 7 ? -10.561 -48.700 -39.140 1.00 19.35 4 ARG D CA 1
ATOM 1803 C C . ARG D 2 7 ? -11.588 -47.675 -39.645 1.00 19.81 4 ARG D C 1
ATOM 1804 O O . ARG D 2 7 ? -11.207 -46.615 -40.132 1.00 19.35 4 ARG D O 1
ATOM 1806 N N . THR D 2 8 ? -12.878 -48.000 -39.546 1.00 20.47 5 THR D N 1
ATOM 1807 C CA . THR D 2 8 ? -13.943 -47.012 -39.729 1.00 20.62 5 THR D CA 1
ATOM 1808 C C . THR D 2 8 ? -14.869 -47.056 -38.518 1.00 20.06 5 THR D C 1
ATOM 1809 O O . THR D 2 8 ? -15.057 -48.119 -37.919 1.00 19.89 5 THR D O 1
ATOM 1813 N N . PRO D 2 9 ? -15.458 -45.903 -38.156 1.00 20.32 6 PRO D N 1
ATOM 1814 C CA . PRO D 2 9 ? -16.292 -45.878 -36.962 1.00 20.35 6 PRO D CA 1
ATOM 1815 C C . PRO D 2 9 ? -17.520 -46.766 -37.120 1.00 18.79 6 PRO D C 1
ATOM 1816 O O . PRO D 2 9 ? -18.061 -46.883 -38.211 1.00 18.38 6 PRO D O 1
ATOM 1820 N N . HIS D 2 10 ? -17.939 -47.389 -36.030 1.00 18.82 7 HIS D N 1
ATOM 1821 C CA . HIS D 2 10 ? -19.164 -48.169 -36.012 1.00 18.94 7 HIS D CA 1
ATOM 1822 C C . HIS D 2 10 ? -20.378 -47.240 -36.120 1.00 19.05 7 HIS D C 1
ATOM 1823 O O . HIS D 2 10 ? -21.323 -47.525 -36.849 1.00 15.96 7 HIS D O 1
ATOM 1830 N N . THR D 2 11 ? -20.342 -46.125 -35.393 1.00 19.51 8 THR D N 1
ATOM 1831 C CA . THR D 2 11 ? -21.419 -45.146 -35.432 1.00 18.82 8 THR D CA 1
ATOM 1832 C C . THR D 2 11 ? -20.937 -43.873 -36.130 1.00 18.19 8 THR D C 1
ATOM 1833 O O . THR D 2 11 ? -19.874 -43.343 -35.799 1.00 18.84 8 THR D O 1
ATOM 1837 N N . ARG D 2 12 ? -21.725 -43.395 -37.094 1.00 17.25 9 ARG D N 1
ATOM 1838 C CA . ARG D 2 12 ? -21.423 -42.161 -37.819 1.00 15.58 9 ARG D CA 1
ATOM 1839 C C . ARG D 2 12 ? -21.327 -41.042 -36.793 1.00 15.03 9 ARG D C 1
ATOM 1840 O O . ARG D 2 12 ? -22.143 -40.988 -35.861 1.00 15.43 9 ARG D O 1
ATOM 1844 N N . LEU D 2 13 ? -20.345 -40.162 -36.970 1.00 13.75 10 LEU D N 1
ATOM 1845 C CA . LEU D 2 13 ? -20.090 -39.058 -36.021 1.00 16.18 10 LEU D CA 1
ATOM 1846 C C . LEU D 2 13 ? -21.300 -38.104 -35.912 1.00 16.99 10 LEU D C 1
ATOM 1847 O O . LEU D 2 13 ? -21.648 -37.661 -34.804 1.00 16.89 10 LEU D O 1
ATOM 1852 N N . SER D 2 14 ? -21.948 -37.822 -37.053 1.00 16.29 11 SER D N 1
ATOM 1853 C CA . SER D 2 14 ? -23.243 -37.113 -37.096 1.00 16.15 11 SER D CA 1
ATOM 1854 C C . SER D 2 14 ? -24.225 -37.664 -36.078 1.00 15.76 11 SER D C 1
ATOM 1855 O O . SER D 2 14 ? -24.869 -36.901 -35.354 1.00 15.23 11 SER D O 1
ATOM 1858 N N . GLN D 2 15 ? -24.349 -38.996 -36.052 1.00 14.55 12 GLN D N 1
ATOM 1859 C CA . GLN D 2 15 ? -25.325 -39.669 -35.195 1.00 14.84 12 GLN D CA 1
ATOM 1860 C C . GLN D 2 15 ? -24.926 -39.583 -33.734 1.00 13.36 12 GLN D C 1
ATOM 1861 O O . GLN D 2 15 ? -25.782 -39.373 -32.863 1.00 11.27 12 GLN D O 1
ATOM 1867 N N . VAL D 2 16 ? -23.626 -39.755 -33.474 1.00 13.54 13 VAL D N 1
ATOM 1868 C CA . VAL D 2 16 ? -23.066 -39.580 -32.130 1.00 13.86 13 VAL D CA 1
ATOM 1869 C C . VAL D 2 16 ? -23.388 -38.188 -31.595 1.00 12.50 13 VAL D C 1
ATOM 1870 O O . VAL D 2 16 ? -23.865 -38.048 -30.473 1.00 13.11 13 VAL D O 1
ATOM 1874 N N . LYS D 2 17 ? -23.130 -37.169 -32.407 1.00 13.24 14 LYS D N 1
ATOM 1875 C CA . LYS D 2 17 ? -23.443 -35.786 -32.023 1.00 12.93 14 LYS D CA 1
ATOM 1876 C C . LYS D 2 17 ? -24.938 -35.561 -31.828 1.00 13.39 14 LYS D C 1
ATOM 1877 O O . LYS D 2 17 ? -25.340 -34.917 -30.855 1.00 12.81 14 LYS D O 1
ATOM 1883 N N . LYS D 2 18 ? -25.755 -36.117 -32.725 1.00 14.78 15 LYS D N 1
ATOM 1884 C CA . LYS D 2 18 ? -27.218 -36.124 -32.562 1.00 14.53 15 LYS D CA 1
ATOM 1885 C C . LYS D 2 18 ? -27.624 -36.657 -31.187 1.00 13.23 15 LYS D C 1
ATOM 1886 O O . LYS D 2 18 ? -28.457 -36.067 -30.495 1.00 10.54 15 LYS D O 1
ATOM 1890 N N . LEU D 2 19 ? -27.016 -37.774 -30.784 1.00 13.06 16 LEU D N 1
ATOM 1891 C CA . LEU D 2 19 ? -27.350 -38.402 -29.504 1.00 11.73 16 LEU D CA 1
ATOM 1892 C C . LEU D 2 19 ? -26.915 -37.528 -28.340 1.00 10.32 16 LEU D C 1
ATOM 1893 O O . LEU D 2 19 ? -27.652 -37.389 -27.372 1.00 12.24 16 LEU D O 1
ATOM 1898 N N . VAL D 2 20 ? -25.727 -36.936 -28.435 1.00 10.23 17 VAL D N 1
ATOM 1899 C CA . VAL D 2 20 ? -25.253 -36.017 -27.405 1.00 10.60 17 VAL D CA 1
ATOM 1900 C C . VAL D 2 20 ? -26.225 -34.830 -27.312 1.00 11.60 17 VAL D C 1
ATOM 1901 O O . VAL D 2 20 ? -26.719 -34.517 -26.222 1.00 9.58 17 VAL D O 1
ATOM 1905 N N . ASN D 2 21 ? -26.518 -34.216 -28.460 1.00 11.84 18 ASN D N 1
ATOM 1906 C CA . ASN D 2 21 ? -27.401 -33.029 -28.534 1.00 12.97 18 ASN D CA 1
ATOM 1907 C C . ASN D 2 21 ? -28.833 -33.329 -28.092 1.00 13.91 18 ASN D C 1
ATOM 1908 O O . ASN D 2 21 ? -29.562 -32.422 -27.695 1.00 16.34 18 ASN D O 1
ATOM 1913 N N . ALA D 2 22 ? -29.236 -34.599 -28.154 1.00 13.89 19 ALA D N 1
ATOM 1914 C CA . ALA D 2 22 ? -30.538 -35.017 -27.627 1.00 14.24 19 ALA D CA 1
ATOM 1915 C C . ALA D 2 22 ? -30.506 -35.284 -26.129 1.00 13.87 19 ALA D C 1
ATOM 1916 O O . ALA D 2 22 ? -31.537 -35.555 -25.532 1.00 13.12 19 ALA D O 1
ATOM 1918 N N . GLY D 2 23 ? -29.327 -35.209 -25.521 1.00 14.08 20 GLY D N 1
ATOM 1919 C CA . GLY D 2 23 ? -29.177 -35.480 -24.098 1.00 14.43 20 GLY D CA 1
ATOM 1920 C C . GLY D 2 23 ? -29.205 -36.968 -23.771 1.00 16.13 20 GLY D C 1
ATOM 1921 O O . GLY D 2 23 ? -29.302 -37.350 -22.604 1.00 15.65 20 GLY D O 1
ATOM 1922 N N . GLN D 2 24 ? -29.117 -37.816 -24.793 1.00 14.90 21 GLN D N 1
ATOM 1923 C CA . GLN D 2 24 ? -29.076 -39.260 -24.577 1.00 15.18 21 GLN D CA 1
ATOM 1924 C C . GLN D 2 24 ? -27.625 -39.719 -24.533 1.00 14.00 21 GLN D C 1
ATOM 1925 O O . GLN D 2 24 ? -27.151 -40.452 -25.409 1.00 14.32 21 GLN D O 1
ATOM 1931 N N . VAL D 2 25 ? -26.937 -39.227 -23.501 1.00 12.53 22 VAL D N 1
ATOM 1932 C CA . VAL D 2 25 ? -25.552 -39.537 -23.221 1.00 12.92 22 VAL D CA 1
ATOM 1933 C C . VAL D 2 25 ? -25.436 -39.869 -21.744 1.00 11.10 22 VAL D C 1
ATOM 1934 O O . VAL D 2 25 ? -26.144 -39.307 -20.901 1.00 9.30 22 VAL D O 1
ATOM 1938 N N . ARG D 2 26 ? -24.563 -40.831 -21.460 1.00 8.69 23 ARG D N 1
ATOM 1939 C CA . ARG D 2 26 ? -24.266 -41.281 -20.124 1.00 8.98 23 ARG D CA 1
ATOM 1940 C C . ARG D 2 26 ? -22.770 -41.490 -20.031 1.00 9.08 23 ARG D C 1
ATOM 1941 O O . ARG D 2 26 ? -22.072 -41.616 -21.049 1.00 8.06 23 ARG D O 1
ATOM 1949 N N . THR D 2 27 ? -22.272 -41.504 -18.808 1.00 8.99 24 THR D N 1
ATOM 1950 C CA . THR D 2 27 ? -20.855 -41.749 -18.590 1.00 10.94 24 THR D CA 1
ATOM 1951 C C . THR D 2 27 ? -20.747 -42.660 -17.402 1.00 11.09 24 THR D C 1
ATOM 1952 O O . THR D 2 27 ? -21.654 -42.707 -16.572 1.00 14.02 24 THR D O 1
ATOM 1956 N N . THR D 2 28 ? -19.659 -43.412 -17.338 1.00 10.93 25 THR D N 1
ATOM 1957 C CA . THR D 2 28 ? -19.356 -44.176 -16.141 1.00 9.96 25 THR D CA 1
ATOM 1958 C C . THR D 2 28 ? -18.844 -43.241 -15.064 1.00 7.33 25 THR D C 1
ATOM 1959 O O . THR D 2 28 ? -18.323 -42.158 -15.345 1.00 9.60 25 THR D O 1
ATOM 1963 N N . ARG D 2 29 ? -18.962 -43.689 -13.828 1.00 7.21 26 ARG D N 1
ATOM 1964 C CA . ARG D 2 29 ? -18.447 -42.957 -12.685 1.00 9.68 26 ARG D CA 1
ATOM 1965 C C . ARG D 2 29 ? -16.929 -42.720 -12.736 1.00 10.97 26 ARG D C 1
ATOM 1966 O O . ARG D 2 29 ? -16.469 -41.594 -12.463 1.00 10.61 26 ARG D O 1
ATOM 1974 N N . SER D 2 30 ? -16.156 -43.754 -13.085 1.00 8.85 27 SER D N 1
ATOM 1975 C CA . SER D 2 30 ? -14.700 -43.596 -13.215 1.00 8.81 27 SER D CA 1
ATOM 1976 C C . SER D 2 30 ? -14.304 -42.609 -14.306 1.00 7.48 27 SER D C 1
ATOM 1977 O O . SER D 2 30 ? -13.355 -41.852 -14.122 1.00 9.71 27 SER D O 1
ATOM 1980 N N . ALA D 2 31 ? -15.014 -42.622 -15.427 1.00 7.06 28 ALA D N 1
ATOM 1981 C CA . ALA D 2 31 ? -14.723 -41.708 -16.530 1.00 9.50 28 ALA D CA 1
ATOM 1982 C C . ALA D 2 31 ? -15.004 -40.287 -16.082 1.00 9.10 28 ALA D C 1
ATOM 1983 O O . ALA D 2 31 ? -14.276 -39.366 -16.435 1.00 7.89 28 ALA D O 1
ATOM 1985 N N . LEU D 2 32 ? -16.045 -40.131 -15.259 1.00 8.42 29 LEU D N 1
ATOM 1986 C CA . LEU D 2 32 ? -16.403 -38.830 -14.698 1.00 10.10 29 LEU D CA 1
ATOM 1987 C C . LEU D 2 32 ? -15.298 -38.261 -13.819 1.00 9.62 29 LEU D C 1
ATOM 1988 O O . LEU D 2 32 ? -14.950 -37.087 -13.966 1.00 10.65 29 LEU D O 1
ATOM 1993 N N . LEU D 2 33 ? -14.729 -39.093 -12.939 1.00 8.41 30 LEU D N 1
ATOM 1994 C CA . LEU D 2 33 ? -13.579 -38.702 -12.114 1.00 8.88 30 LEU D CA 1
ATOM 1995 C C . LEU D 2 33 ? -12.327 -38.413 -12.954 1.00 10.01 30 LEU D C 1
ATOM 1996 O O . LEU D 2 33 ? -11.593 -37.498 -12.640 1.00 8.74 30 LEU D O 1
ATOM 2001 N N . ASN D 2 34 ? -12.084 -39.205 -14.005 1.00 11.52 31 ASN D N 1
ATOM 2002 C CA . ASN D 2 34 ? -10.956 -38.965 -14.931 1.00 12.06 31 ASN D CA 1
ATOM 2003 C C . ASN D 2 34 ? -11.106 -37.658 -15.690 1.00 12.15 31 ASN D C 1
ATOM 2004 O O . ASN D 2 34 ? -10.152 -36.894 -15.828 1.00 13.52 31 ASN D O 1
ATOM 2009 N N . ALA D 2 35 ? -12.317 -37.397 -16.169 1.00 10.36 32 ALA D N 1
ATOM 2010 C CA . ALA D 2 35 ? -12.608 -36.140 -16.849 1.00 11.78 32 ALA D CA 1
ATOM 2011 C C . ALA D 2 35 ? -12.418 -34.933 -15.912 1.00 10.66 32 ALA D C 1
ATOM 2012 O O . ALA D 2 35 ? -11.863 -33.918 -16.328 1.00 7.27 32 ALA D O 1
ATOM 2014 N N . ASP D 2 36 ? -12.859 -35.057 -14.653 1.00 10.50 33 ASP D N 1
ATOM 2015 C CA . ASP D 2 36 ? -12.635 -34.006 -13.655 1.00 10.27 33 ASP D CA 1
ATOM 2016 C C . ASP D 2 36 ? -11.153 -33.676 -13.483 1.00 11.50 33 ASP D C 1
ATOM 2017 O O . ASP D 2 36 ? -10.790 -32.529 -13.282 1.00 9.70 33 ASP D O 1
ATOM 2022 N N . GLU D 2 37 ? -10.295 -34.691 -13.544 1.00 14.83 34 GLU D N 1
ATOM 2023 C CA . GLU D 2 37 ? -8.849 -34.457 -13.575 1.00 16.42 34 GLU D CA 1
ATOM 2024 C C . GLU D 2 37 ? -8.421 -33.487 -14.683 1.00 14.97 34 GLU D C 1
ATOM 2025 O O . GLU D 2 37 ? -7.437 -32.752 -14.516 1.00 16.40 34 GLU D O 1
ATOM 2031 N N . LEU D 2 38 ? -9.149 -33.490 -15.801 1.00 12.27 35 LEU D N 1
ATOM 2032 C CA . LEU D 2 38 ? -8.800 -32.686 -16.967 1.00 12.59 35 LEU D CA 1
ATOM 2033 C C . LEU D 2 38 ? -9.585 -31.375 -17.047 1.00 11.14 35 LEU D C 1
ATOM 2034 O O . LEU D 2 38 ? -9.496 -30.652 -18.059 1.00 7.95 35 LEU D O 1
ATOM 2039 N N . GLY D 2 39 ? -10.308 -31.063 -15.975 1.00 9.43 36 GLY D N 1
ATOM 2040 C CA . GLY D 2 39 ? -11.087 -29.820 -15.856 1.00 10.93 36 GLY D CA 1
ATOM 2041 C C . GLY D 2 39 ? -12.395 -29.912 -16.606 1.00 12.26 36 GLY D C 1
ATOM 2042 O O . GLY D 2 39 ? -12.982 -28.893 -16.975 1.00 11.67 36 GLY D O 1
ATOM 2043 N N . LEU D 2 40 ? -12.885 -31.140 -16.801 1.00 12.43 37 LEU D N 1
ATOM 2044 C CA . LEU D 2 40 ? -14.111 -31.368 -17.557 1.00 12.78 37 LEU D CA 1
ATOM 2045 C C . LEU D 2 40 ? -15.223 -31.963 -16.678 1.00 14.01 37 LEU D C 1
ATOM 2046 O O . LEU D 2 40 ? -15.048 -33.015 -16.071 1.00 12.31 37 LEU D O 1
ATOM 2051 N N . ASP D 2 41 ? -16.352 -31.273 -16.601 1.00 14.09 38 ASP D N 1
ATOM 2052 C CA . ASP D 2 41 ? -17.553 -31.841 -16.006 1.00 13.87 38 ASP D CA 1
ATOM 2053 C C . ASP D 2 41 ? -18.304 -32.647 -17.083 1.00 13.61 38 ASP D C 1
ATOM 2054 O O . ASP D 2 41 ? -17.802 -32.859 -18.206 1.00 13.78 38 ASP D O 1
ATOM 2059 N N . PHE D 2 42 ? -19.482 -33.141 -16.747 1.00 11.25 39 PHE D N 1
ATOM 2060 C CA . PHE D 2 42 ? -20.233 -33.947 -17.709 1.00 10.88 39 PHE D CA 1
ATOM 2061 C C . PHE D 2 42 ? -20.485 -33.149 -18.992 1.00 9.75 39 PHE D C 1
ATOM 2062 O O . PHE D 2 42 ? -20.303 -33.662 -20.091 1.00 8.96 39 PHE D O 1
ATOM 2070 N N . ASP D 2 43 ? -20.904 -31.888 -18.853 1.00 10.16 40 ASP D N 1
ATOM 2071 C CA . ASP D 2 43 ? -21.138 -31.030 -20.021 1.00 9.27 40 ASP D CA 1
ATOM 2072 C C . ASP D 2 43 ? -19.847 -30.813 -20.820 1.00 9.92 40 ASP D C 1
ATOM 2073 O O . ASP D 2 43 ? -19.870 -30.761 -22.061 1.00 8.31 40 ASP D O 1
ATOM 2078 N N . GLY D 2 44 ? -18.725 -30.657 -20.118 1.00 10.30 41 GLY D N 1
ATOM 2079 C CA . GLY D 2 44 ? -17.430 -30.546 -20.781 1.00 10.63 41 GLY D CA 1
ATOM 2080 C C . GLY D 2 44 ? -17.041 -31.793 -21.595 1.00 9.75 41 GLY D C 1
ATOM 2081 O O . GLY D 2 44 ? -16.445 -31.673 -22.653 1.00 7.28 41 GLY D O 1
ATOM 2082 N N . MET D 2 45 ? -17.369 -32.983 -21.101 1.00 9.91 42 MET D N 1
ATOM 2083 C CA . MET D 2 45 ? -17.131 -34.201 -21.862 1.00 11.03 42 MET D CA 1
ATOM 2084 C C . MET D 2 45 ? -17.990 -34.211 -23.112 1.00 8.79 42 MET D C 1
ATOM 2085 O O . MET D 2 45 ? -17.527 -34.630 -24.165 1.00 10.31 42 MET D O 1
ATOM 2090 N N . CYS D 2 46 ? -19.239 -33.748 -22.989 1.00 12.05 43 CYS D N 1
ATOM 2091 C CA . CYS D 2 46 ? -20.171 -33.676 -24.130 1.00 10.81 43 CYS D CA 1
ATOM 2092 C C . CYS D 2 46 ? -19.652 -32.700 -25.177 1.00 10.47 43 CYS D C 1
ATOM 2093 O O . CYS D 2 46 ? -19.689 -32.985 -26.376 1.00 8.59 43 CYS D O 1
ATOM 2096 N N . ASN D 2 47 ? -19.146 -31.556 -24.712 1.00 10.36 44 ASN D N 1
ATOM 2097 C CA . ASN D 2 47 ? -18.552 -30.549 -25.613 1.00 12.69 44 ASN D CA 1
ATOM 2098 C C . ASN D 2 47 ? -17.315 -31.083 -26.342 1.00 13.49 44 ASN D C 1
ATOM 2099 O O . ASN D 2 47 ? -17.085 -30.732 -27.497 1.00 13.92 44 ASN D O 1
ATOM 2104 N N . VAL D 2 48 ? -16.523 -31.932 -25.682 1.00 12.40 45 VAL D N 1
ATOM 2105 C CA . VAL D 2 48 ? -15.391 -32.577 -26.364 1.00 11.50 45 VAL D CA 1
ATOM 2106 C C . VAL D 2 48 ? -15.909 -33.442 -27.487 1.00 11.55 45 VAL D C 1
ATOM 2107 O O . VAL D 2 48 ? -15.368 -33.432 -28.600 1.00 9.36 45 VAL D O 1
ATOM 2111 N N . ILE D 2 49 ? -16.965 -34.194 -27.200 1.00 12.90 46 ILE D N 1
ATOM 2112 C CA . ILE D 2 49 ? -17.575 -35.044 -28.229 1.00 12.22 46 ILE D CA 1
ATOM 2113 C C . ILE D 2 49 ? -18.075 -34.194 -29.386 1.00 11.51 46 ILE D C 1
ATOM 2114 O O . ILE D 2 49 ? -17.791 -34.496 -30.548 1.00 12.38 46 ILE D O 1
ATOM 2119 N N . ILE D 2 50 ? -18.803 -33.121 -29.072 1.00 11.69 47 ILE D N 1
ATOM 2120 C CA . ILE D 2 50 ? -19.292 -32.189 -30.108 1.00 12.35 47 ILE D CA 1
ATOM 2121 C C . ILE D 2 50 ? -18.128 -31.564 -30.904 1.00 13.31 47 ILE D C 1
ATOM 2122 O O . ILE D 2 50 ? -18.247 -31.353 -32.116 1.00 11.52 47 ILE D O 1
ATOM 2127 N N . GLY D 2 51 ? -17.000 -31.296 -30.242 1.00 13.74 48 GLY D N 1
ATOM 2128 C CA . GLY D 2 51 ? -15.809 -30.771 -30.933 1.00 15.05 48 GLY D CA 1
ATOM 2129 C C . GLY D 2 51 ? -15.029 -31.750 -31.819 1.00 17.14 48 GLY D C 1
ATOM 2130 O O . GLY D 2 51 ? -14.122 -31.333 -32.549 1.00 18.84 48 GLY D O 1
ATOM 2131 N N . LEU D 2 52 ? -15.366 -33.038 -31.781 1.00 16.76 49 LEU D N 1
ATOM 2132 C CA . LEU D 2 52 ? -14.621 -34.065 -32.534 1.00 18.80 49 LEU D CA 1
ATOM 2133 C C . LEU D 2 52 ? -14.639 -33.868 -34.056 1.00 19.99 49 LEU D C 1
ATOM 2134 O O . LEU D 2 52 ? -15.647 -33.422 -34.616 1.00 21.47 49 LEU D O 1
ATOM 2139 N N . SER D 2 53 ? -13.522 -34.195 -34.709 1.00 19.71 50 SER D N 1
ATOM 2140 C CA . SER D 2 53 ? -13.491 -34.403 -36.175 1.00 20.59 50 SER D CA 1
ATOM 2141 C C . SER D 2 53 ? -13.215 -35.861 -36.523 1.00 17.75 50 SER D C 1
ATOM 2142 O O . SER D 2 53 ? -12.809 -36.638 -35.675 1.00 16.35 50 SER D O 1
ATOM 2145 N N . GLU D 2 54 ? -13.413 -36.217 -37.789 1.00 18.05 51 GLU D N 1
ATOM 2146 C CA . GLU D 2 54 ? -13.107 -37.567 -38.259 1.00 17.58 51 GLU D CA 1
ATOM 2147 C C . GLU D 2 54 ? -11.608 -37.846 -38.138 1.00 16.80 51 GLU D C 1
ATOM 2148 O O . GLU D 2 54 ? -11.196 -38.981 -37.900 1.00 16.62 51 GLU D O 1
ATOM 2154 N N . SER D 2 55 ? -10.801 -36.796 -38.280 1.00 16.49 52 SER D N 1
ATOM 2155 C CA . SER D 2 55 ? -9.352 -36.872 -38.051 1.00 17.21 52 SER D CA 1
ATOM 2156 C C . SER D 2 55 ? -8.975 -37.324 -36.630 1.00 17.02 52 SER D C 1
ATOM 2157 O O . SER D 2 55 ? -7.921 -37.932 -36.438 1.00 17.78 52 SER D O 1
ATOM 2160 N N . ASP D 2 56 ? -9.822 -37.011 -35.642 1.00 16.40 53 ASP D N 1
ATOM 2161 C CA . ASP D 2 56 ? -9.618 -37.457 -34.252 1.00 15.59 53 ASP D CA 1
ATOM 2162 C C . ASP D 2 56 ? -9.865 -38.972 -34.035 1.00 15.29 53 ASP D C 1
ATOM 2163 O O . ASP D 2 56 ? -9.507 -39.512 -32.988 1.00 16.24 53 ASP D O 1
ATOM 2168 N N . PHE D 2 57 ? -10.469 -39.653 -35.009 1.00 16.51 54 PHE D N 1
ATOM 2169 C CA . PHE D 2 57 ? -10.788 -41.081 -34.869 1.00 17.21 54 PHE D CA 1
ATOM 2170 C C . PHE D 2 57 ? -9.511 -41.935 -34.907 1.00 17.66 54 PHE D C 1
ATOM 2171 O O . PHE D 2 57 ? -8.628 -41.697 -35.741 1.00 17.84 54 PHE D O 1
ATOM 2179 N N . TYR D 2 58 ? -9.409 -42.907 -33.992 1.00 16.55 55 TYR D N 1
ATOM 2180 C CA . TYR D 2 58 ? -8.226 -43.770 -33.895 1.00 16.41 55 TYR D CA 1
ATOM 2181 C C . TYR D 2 58 ? -8.530 -45.197 -34.385 1.00 17.13 55 TYR D C 1
ATOM 2182 O O . TYR D 2 58 ? -7.879 -45.671 -35.315 1.00 16.47 55 TYR D O 1
ATOM 2191 N N . LYS D 2 59 ? -9.500 -45.872 -33.753 1.00 16.82 56 LYS D N 1
ATOM 2192 C CA . LYS D 2 59 ? -9.945 -47.214 -34.168 1.00 15.90 56 LYS D CA 1
ATOM 2193 C C . LYS D 2 59 ? -11.315 -47.574 -33.559 1.00 15.85 56 LYS D C 1
ATOM 2194 O O . LYS D 2 59 ? -11.801 -46.893 -32.650 1.00 14.63 56 LYS D O 1
ATOM 2198 N N . SER D 2 60 ? -11.935 -48.637 -34.072 1.00 14.34 57 SER D N 1
ATOM 2199 C CA . SER D 2 60 ? -13.140 -49.208 -33.466 1.00 15.00 57 SER D CA 1
ATOM 2200 C C . SER D 2 60 ? -12.791 -50.583 -32.854 1.00 15.60 57 SER D C 1
ATOM 2201 O O . SER D 2 60 ? -12.237 -51.426 -33.555 1.00 16.31 57 SER D O 1
ATOM 2204 N N . MET D 2 61 ? -13.072 -50.794 -31.560 1.00 16.20 58 MET D N 1
ATOM 2205 C CA . MET D 2 61 ? -12.683 -52.041 -30.854 1.00 15.82 58 MET D CA 1
ATOM 2206 C C . MET D 2 61 ? -13.877 -52.797 -30.335 1.00 14.75 58 MET D C 1
ATOM 2207 O O . MET D 2 61 ? -14.860 -52.202 -29.931 1.00 13.16 58 MET D O 1
ATOM 2212 N N . THR D 2 62 ? -13.755 -54.117 -30.289 1.00 15.39 59 THR D N 1
ATOM 2213 C CA . THR D 2 62 ? -14.784 -54.969 -29.720 1.00 15.46 59 THR D CA 1
ATOM 2214 C C . THR D 2 62 ? -14.048 -55.826 -28.705 1.00 16.65 59 THR D C 1
ATOM 2215 O O . THR D 2 62 ? -13.075 -56.528 -29.062 1.00 16.19 59 THR D O 1
ATOM 2219 N N . THR D 2 63 ? -14.465 -55.717 -27.442 1.00 15.33 60 THR D N 1
ATOM 2220 C CA . THR D 2 63 ? -13.986 -56.617 -26.391 1.00 17.02 60 THR D CA 1
ATOM 2221 C C . THR D 2 63 ? -15.123 -57.544 -25.971 1.00 15.11 60 THR D C 1
ATOM 2222 O O . THR D 2 63 ? -15.009 -58.255 -24.975 1.00 16.69 60 THR D O 1
ATOM 2226 N N . HIS D 2 67 ? -18.671 -60.391 -29.159 1.00 22.07 64 HIS D N 1
ATOM 2227 C CA . HIS D 2 67 ? -18.645 -60.017 -30.567 1.00 21.27 64 HIS D CA 1
ATOM 2228 C C . HIS D 2 67 ? -19.461 -58.741 -30.828 1.00 19.92 64 HIS D C 1
ATOM 2229 O O . HIS D 2 67 ? -19.183 -57.997 -31.776 1.00 18.32 64 HIS D O 1
ATOM 2236 N N . THR D 2 68 ? -20.478 -58.505 -29.995 1.00 19.38 65 THR D N 1
ATOM 2237 C CA . THR D 2 68 ? -21.648 -57.724 -30.410 1.00 18.90 65 THR D CA 1
ATOM 2238 C C . THR D 2 68 ? -21.617 -56.217 -30.163 1.00 18.42 65 THR D C 1
ATOM 2239 O O . THR D 2 68 ? -22.367 -55.496 -30.818 1.00 18.95 65 THR D O 1
ATOM 2243 N N . ILE D 2 69 ? -20.780 -55.736 -29.244 1.00 17.39 66 ILE D N 1
ATOM 2244 C CA . ILE D 2 69 ? -20.736 -54.295 -28.935 1.00 17.45 66 ILE D CA 1
ATOM 2245 C C . ILE D 2 69 ? -19.408 -53.675 -29.354 1.00 17.10 66 ILE D C 1
ATOM 2246 O O . ILE D 2 69 ? -18.343 -54.189 -29.014 1.00 17.41 66 ILE D O 1
ATOM 2251 N N . TRP D 2 70 ? -19.484 -52.574 -30.093 1.00 16.64 67 TRP D N 1
ATOM 2252 C CA . TRP D 2 70 ? -18.299 -51.890 -30.602 1.00 16.06 67 TRP D CA 1
ATOM 2253 C C . TRP D 2 70 ? -18.092 -50.593 -29.849 1.00 16.29 67 TRP D C 1
ATOM 2254 O O . TRP D 2 70 ? -19.057 -49.938 -29.461 1.00 15.55 67 TRP D O 1
ATOM 2265 N N . GLN D 2 71 ? -16.826 -50.264 -29.605 1.00 14.38 68 GLN D N 1
ATOM 2266 C CA . GLN D 2 71 ? -16.436 -49.006 -29.009 1.00 16.04 68 GLN D CA 1
ATOM 2267 C C . GLN D 2 71 ? -15.602 -48.267 -30.031 1.00 15.27 68 GLN D C 1
ATOM 2268 O O . GLN D 2 71 ? -14.597 -48.816 -30.503 1.00 15.60 68 GLN D O 1
ATOM 2274 N N . ASP D 2 72 ? -16.006 -47.042 -30.365 1.00 11.17 69 ASP D N 1
ATOM 2275 C CA . ASP D 2 72 ? -15.212 -46.172 -31.235 1.00 12.33 69 ASP D CA 1
ATOM 2276 C C . ASP D 2 72 ? -14.240 -45.334 -30.397 1.00 11.53 69 ASP D C 1
ATOM 2277 O O . ASP D 2 72 ? -14.658 -44.613 -29.491 1.00 12.87 69 ASP D O 1
ATOM 2282 N N . VAL D 2 73 ? -12.944 -45.424 -30.707 1.00 10.95 70 VAL D N 1
ATOM 2283 C CA . VAL D 2 73 ? -11.923 -44.698 -29.972 1.00 10.57 70 VAL D CA 1
ATOM 2284 C C . VAL D 2 73 ? -11.488 -43.451 -30.741 1.00 11.48 70 VAL D C 1
ATOM 2285 O O . VAL D 2 73 ? -11.082 -43.509 -31.926 1.00 9.43 70 VAL D O 1
ATOM 2289 N N . TYR D 2 74 ? -11.568 -42.325 -30.048 1.00 8.73 71 TYR D N 1
ATOM 2290 C CA . TYR D 2 74 ? -11.111 -41.048 -30.555 1.00 10.08 71 TYR D CA 1
ATOM 2291 C C . TYR D 2 74 ? -10.002 -40.520 -29.651 1.00 10.43 71 TYR D C 1
ATOM 2292 O O . TYR D 2 74 ? -9.968 -40.800 -28.440 1.00 12.08 71 TYR D O 1
ATOM 2301 N N . ARG D 2 75 ? -9.118 -39.718 -30.232 1.00 10.89 72 ARG D N 1
ATOM 2302 C CA . ARG D 2 75 ? -8.016 -39.140 -29.474 1.00 11.03 72 ARG D CA 1
ATOM 2303 C C . ARG D 2 75 ? -7.859 -37.654 -29.747 1.00 11.34 72 ARG D C 1
ATOM 2304 O O . ARG D 2 75 ? -6.870 -37.222 -30.344 1.00 9.49 72 ARG D O 1
ATOM 2312 N N . PRO D 2 76 ? -8.841 -36.857 -29.308 1.00 11.46 73 PRO D N 1
ATOM 2313 C CA . PRO D 2 76 ? -8.698 -35.419 -29.524 1.00 12.21 73 PRO D CA 1
ATOM 2314 C C . PRO D 2 76 ? -7.520 -34.814 -28.757 1.00 10.90 73 PRO D C 1
ATOM 2315 O O . PRO D 2 76 ? -7.098 -35.347 -27.738 1.00 10.26 73 PRO D O 1
ATOM 2319 N N . ARG D 2 77 ? -6.979 -33.725 -29.271 1.00 12.45 74 ARG D N 1
ATOM 2320 C CA . ARG D 2 77 ? -5.950 -32.954 -28.568 1.00 13.72 74 ARG D CA 1
ATOM 2321 C C . ARG D 2 77 ? -6.645 -31.806 -27.873 1.00 13.46 74 ARG D C 1
ATOM 2322 O O . ARG D 2 77 ? -7.299 -30.994 -28.527 1.00 15.68 74 ARG D O 1
ATOM 2330 N N . LEU D 2 78 ? -6.529 -31.773 -26.547 1.00 10.38 75 LEU D N 1
ATOM 2331 C CA . LEU D 2 78 ? -7.151 -30.744 -25.744 1.00 11.53 75 LEU D CA 1
ATOM 2332 C C . LEU D 2 78 ? -6.074 -29.876 -25.108 1.00 12.80 75 LEU D C 1
ATOM 2333 O O . LEU D 2 78 ? -4.893 -30.218 -25.157 1.00 8.61 75 LEU D O 1
ATOM 2338 N N . VAL D 2 79 ? -6.493 -28.780 -24.471 1.00 12.75 76 VAL D N 1
ATOM 2339 C CA . VAL D 2 79 ? -5.542 -27.909 -23.786 1.00 14.54 76 VAL D CA 1
ATOM 2340 C C . VAL D 2 79 ? -4.758 -28.715 -22.753 1.00 14.71 76 VAL D C 1
ATOM 2341 O O . VAL D 2 79 ? -3.625 -28.393 -22.458 1.00 13.94 76 VAL D O 1
ATOM 2345 N N . THR D 2 80 ? -5.360 -29.777 -22.226 1.00 15.78 77 THR D N 1
ATOM 2346 C CA . THR D 2 80 ? -4.690 -30.635 -21.253 1.00 16.96 77 THR D CA 1
ATOM 2347 C C . THR D 2 80 ? -3.844 -31.733 -21.904 1.00 18.59 77 THR D C 1
ATOM 2348 O O . THR D 2 80 ? -3.241 -32.535 -21.197 1.00 16.68 77 THR D O 1
ATOM 2352 N N . GLY D 2 81 ? -3.783 -31.751 -23.233 1.00 17.91 78 GLY D N 1
ATOM 2353 C CA . GLY D 2 81 ? -3.036 -32.758 -23.968 1.00 18.57 78 GLY D CA 1
ATOM 2354 C C . GLY D 2 81 ? -3.956 -33.705 -24.712 1.00 18.28 78 GLY D C 1
ATOM 2355 O O . GLY D 2 81 ? -5.166 -33.476 -24.824 1.00 14.91 78 GLY D O 1
ATOM 2356 N N . GLN D 2 82 ? -3.360 -34.769 -25.238 1.00 17.83 79 GLN D N 1
ATOM 2357 C CA . GLN D 2 82 ? -4.126 -35.794 -25.939 1.00 18.63 79 GLN D CA 1
ATOM 2358 C C . GLN D 2 82 ? -4.846 -36.707 -24.955 1.00 18.26 79 GLN D C 1
ATOM 2359 O O . GLN D 2 82 ? -4.256 -37.149 -23.975 1.00 15.60 79 GLN D O 1
ATOM 2365 N N . VAL D 2 83 ? -6.127 -36.951 -25.227 1.00 19.57 80 VAL D N 1
ATOM 2366 C CA . VAL D 2 83 ? -6.983 -37.804 -24.402 1.00 20.41 80 VAL D CA 1
ATOM 2367 C C . VAL D 2 83 ? -7.536 -38.903 -25.310 1.00 16.14 80 VAL D C 1
ATOM 2368 O O . VAL D 2 83 ? -7.880 -38.634 -26.445 1.00 15.51 80 VAL D O 1
ATOM 2372 N N . TYR D 2 84 ? -7.586 -40.135 -24.819 1.00 14.17 81 TYR D N 1
ATOM 2373 C CA . TYR D 2 84 ? -8.273 -41.223 -25.516 1.00 14.68 81 TYR D CA 1
ATOM 2374 C C . TYR D 2 84 ? -9.643 -41.371 -24.917 1.00 14.58 81 TYR D C 1
ATOM 2375 O O . TYR D 2 84 ? -9.772 -41.574 -23.722 1.00 15.07 81 TYR D O 1
ATOM 2384 N N . LEU D 2 85 ? -10.669 -41.227 -25.737 1.00 14.30 82 LEU D N 1
ATOM 2385 C CA . LEU D 2 85 ? -12.014 -41.464 -25.267 1.00 17.18 82 LEU D CA 1
ATOM 2386 C C . LEU D 2 85 ? -12.704 -42.494 -26.132 1.00 14.66 82 LEU D C 1
ATOM 2387 O O . LEU D 2 85 ? -12.476 -42.575 -27.341 1.00 15.54 82 LEU D O 1
ATOM 2392 N N . LYS D 2 86 ? -13.550 -43.277 -25.496 1.00 13.02 83 LYS D N 1
ATOM 2393 C CA . LYS D 2 86 ? -14.228 -44.349 -26.174 1.00 15.43 83 LYS D CA 1
ATOM 2394 C C . LYS D 2 86 ? -15.689 -43.995 -26.109 1.00 15.39 83 LYS D C 1
ATOM 2395 O O . LYS D 2 86 ? -16.160 -43.509 -25.068 1.00 16.76 83 LYS D O 1
ATOM 2401 N N . ILE D 2 87 ? -16.402 -44.204 -27.209 1.00 14.36 84 ILE D N 1
ATOM 2402 C CA . ILE D 2 87 ? -17.850 -44.076 -27.212 1.00 14.64 84 ILE D CA 1
ATOM 2403 C C . ILE D 2 87 ? -18.503 -45.375 -27.689 1.00 13.67 84 ILE D C 1
ATOM 2404 O O . ILE D 2 87 ? -18.056 -45.992 -28.662 1.00 10.65 84 ILE D O 1
ATOM 2409 N N . THR D 2 88 ? -19.527 -45.802 -26.965 1.00 12.90 85 THR D N 1
ATOM 2410 C CA . THR D 2 88 ? -20.350 -46.927 -27.364 1.00 15.48 85 THR D CA 1
ATOM 2411 C C . THR D 2 88 ? -21.792 -46.449 -27.433 1.00 14.92 85 THR D C 1
ATOM 2412 O O . THR D 2 88 ? -22.240 -45.723 -26.542 1.00 14.65 85 THR D O 1
ATOM 2416 N N . VAL D 2 89 ? -22.515 -46.842 -28.481 1.00 15.00 86 VAL D N 1
ATOM 2417 C CA . VAL D 2 89 ? -23.952 -46.576 -28.545 1.00 15.74 86 VAL D CA 1
ATOM 2418 C C . VAL D 2 89 ? -24.674 -47.868 -28.183 1.00 16.21 86 VAL D C 1
ATOM 2419 O O . VAL D 2 89 ? -24.467 -48.867 -28.853 1.00 14.06 86 VAL D O 1
ATOM 2423 N N . ILE D 2 90 ? -25.469 -47.849 -27.102 1.00 18.58 87 ILE D N 1
ATOM 2424 C CA . ILE D 2 90 ? -26.344 -48.977 -26.704 1.00 20.33 87 ILE D CA 1
ATOM 2425 C C . ILE D 2 90 ? -27.799 -48.525 -26.543 1.00 21.78 87 ILE D C 1
ATOM 2426 O O . ILE D 2 90 ? -28.088 -47.648 -25.731 1.00 20.82 87 ILE D O 1
ATOM 2431 N N . HIS D 2 91 ? -28.717 -49.140 -27.287 1.00 25.17 88 HIS D N 1
ATOM 2432 C CA . HIS D 2 91 ? -30.154 -48.854 -27.140 1.00 26.79 88 HIS D CA 1
ATOM 2433 C C . HIS D 2 91 ? -30.456 -47.346 -27.167 1.00 26.40 88 HIS D C 1
ATOM 2434 O O . HIS D 2 91 ? -31.149 -46.830 -26.278 1.00 26.62 88 HIS D O 1
ATOM 2441 N N . ASP D 2 92 ? -29.933 -46.651 -28.178 1.00 25.16 89 ASP D N 1
ATOM 2442 C CA . ASP D 2 92 ? -30.124 -45.189 -28.324 1.00 25.75 89 ASP D CA 1
ATOM 2443 C C . ASP D 2 92 ? -29.601 -44.372 -27.114 1.00 23.33 89 ASP D C 1
ATOM 2444 O O . ASP D 2 92 ? -30.181 -43.332 -26.735 1.00 22.46 89 ASP D O 1
ATOM 2449 N N . VAL D 2 93 ? -28.509 -44.852 -26.515 1.00 18.51 90 VAL D N 1
ATOM 2450 C CA . VAL D 2 93 ? -27.830 -44.137 -25.433 1.00 17.10 90 VAL D CA 1
ATOM 2451 C C . VAL D 2 93 ? -26.322 -44.177 -25.685 1.00 16.20 90 VAL D C 1
ATOM 2452 O O . VAL D 2 93 ? -25.750 -45.238 -25.934 1.00 14.64 90 VAL D O 1
ATOM 2456 N N . LEU D 2 94 ? -25.693 -43.012 -25.652 1.00 15.43 91 LEU D N 1
ATOM 2457 C CA . LEU D 2 94 ? -24.273 -42.911 -25.922 1.00 15.17 91 LEU D CA 1
ATOM 2458 C C . LEU D 2 94 ? -23.570 -43.041 -24.590 1.00 14.19 91 LEU D C 1
ATOM 2459 O O . LEU D 2 94 ? -23.857 -42.292 -23.667 1.00 14.05 91 LEU D O 1
ATOM 2464 N N . ILE D 2 95 ? -22.642 -43.985 -24.480 1.00 14.43 92 ILE D N 1
ATOM 2465 C CA . ILE D 2 95 ? -21.831 -44.103 -23.269 1.00 13.11 92 ILE D CA 1
ATOM 2466 C C . ILE D 2 95 ? -20.411 -43.635 -23.591 1.00 12.52 92 ILE D C 1
ATOM 2467 O O . ILE D 2 95 ? -19.765 -44.161 -24.500 1.00 10.83 92 ILE D O 1
ATOM 2472 N N . VAL D 2 96 ? -19.935 -42.643 -22.843 1.00 12.25 93 VAL D N 1
ATOM 2473 C CA . VAL D 2 96 ? -18.627 -42.051 -23.077 1.00 14.94 93 VAL D CA 1
ATOM 2474 C C . VAL D 2 96 ? -17.712 -42.406 -21.914 1.00 17.70 93 VAL D C 1
ATOM 2475 O O . VAL D 2 96 ? -18.090 -42.281 -20.743 1.00 17.00 93 VAL D O 1
ATOM 2479 N N . SER D 2 97 ? -16.520 -42.883 -22.267 1.00 18.59 94 SER D N 1
ATOM 2480 C CA . SER D 2 97 ? -15.513 -43.311 -21.311 1.00 20.30 94 SER D CA 1
ATOM 2481 C C . SER D 2 97 ? -14.277 -42.544 -21.660 1.00 20.67 94 SER D C 1
ATOM 2482 O O . SER D 2 97 ? -14.064 -42.184 -22.820 1.00 18.93 94 SER D O 1
ATOM 2485 N N . PHE D 2 98 ? -13.449 -42.339 -20.646 1.00 22.52 95 PHE D N 1
ATOM 2486 C CA . PHE D 2 98 ? -12.279 -41.479 -20.744 1.00 22.41 95 PHE D CA 1
ATOM 2487 C C . PHE D 2 98 ? -11.027 -42.233 -20.342 1.00 23.67 95 PHE D C 1
ATOM 2488 O O . PHE D 2 98 ? -9.936 -41.850 -20.745 1.00 25.30 95 PHE D O 1
#

Radius of gyration: 22.03 Å; Cα contacts (8 Å, |Δi|>4): 588; chains: 4; bounding box: 43×62×61 Å